Protein AF-K7WIP4-F1 (afdb_monomer_lite)

pLDDT: mean 76.49, std 15.77, range [23.7, 95.56]

Sequence (323 aa):
ISGKIETLEDFQHEVVRFNYLKSITLLQKILCDFTNDKYPNADEPLIETGLEELVENFNSKRFTGYELLFFSTLIPYIKFILAMVYQRNGHYLKSLYYYSQLIQKKPVSKPSVTGMPLMVSFDALSLYSVLNSVPILQFLIESEKDINKNLSEFDLNYDQSMKRFSNLLRIKDILKQKIETLSYIPENTDNLYVKASINTIQYFYFSNPWIASNTEPFKDSPLLLAILEMIYGYTYKTDPGLSEIDNINNKINHFTRACKYSIVTVDSDSHSNRLAMLGYWEIWNVMNKNKNLFPSEQIEKVWGKYSYFASESSPNPKRVKFN

Secondary structure (DSSP, 8-state):
------SHHHHHHHHHHHHHHHHHHHHHHHHHHHHTT-S-SSSHHHHTTTHHHHHHHHHTT-S-HHHHHHHHHHHHHHHHHHHHHHHHTT-HHHHHHHHHHHHHPPPP-----TTS---S-HHHHHHHHHHHHHHHHHHHHHHHHHHTTT--TTSTTHHHHHHHHHHHHHHHHHHHHHHHHHTT--S----HHHHHHHHHHHHHHH-PPP----SGGGTT-HHHHHHHHHHHHHHPPPPTTS-HHHHHHHHHHHHHHHHHHHHHHS-TT----HHHHHHHHHHHHHHHHTTTSS-HHHHHHHHHHHHHHHTTS-S--------

Foldseek 3Di:
DDDPPPDPVSVVVVVLVVVLVVLVVVLVVLVVCVVVVNHDLDPPVVVVSCLVVVLVCLVVVVDDPVSVLSCVQVNLSSLLSQLVSCVSNVVLVSSLVSLVVLQPDDDDDRPCPPPDDRDDDSVVSNLVSLLVNLVSLVVVLVVLCVVCVPPDPPDPCNVVSVVVNVVSVVVNVVSLVVLVVVCPDPPPDPCPVSNLSSLLSCCPRVVDDRDDDDPVVCPVPLQSLLVVLLSCLVPQDDDPPDDPVVSLVSSLVSLVSSLVSQCVVDPVPDLQRPSNLVSLVSSLVSCVVVVVSDDPVVSVVSVVSNCSSCVPVDPDPDDPDPD

Structure (mmCIF, N/CA/C/O backbone):
data_AF-K7WIP4-F1
#
_entry.id   AF-K7WIP4-F1
#
loop_
_atom_site.group_PDB
_atom_site.id
_atom_site.type_symbol
_atom_site.label_atom_id
_atom_site.label_alt_id
_atom_site.label_comp_id
_atom_site.label_asym_id
_atom_site.label_entity_id
_atom_site.label_seq_id
_atom_site.pdbx_PDB_ins_code
_atom_site.Cartn_x
_atom_site.Cartn_y
_atom_site.Cartn_z
_atom_site.occupancy
_atom_site.B_iso_or_equiv
_atom_site.auth_seq_id
_atom_site.auth_comp_id
_atom_site.auth_asym_id
_atom_site.auth_atom_id
_atom_site.pdbx_PDB_model_num
ATOM 1 N N . ILE A 1 1 ? 18.650 15.931 -33.536 1.00 47.97 1 ILE A N 1
ATOM 2 C CA . ILE A 1 1 ? 19.286 14.676 -33.997 1.00 47.97 1 ILE A CA 1
ATOM 3 C C . ILE A 1 1 ? 20.003 15.030 -35.294 1.00 47.97 1 ILE A C 1
ATOM 5 O O . ILE A 1 1 ? 19.331 15.253 -36.289 1.00 47.97 1 ILE A O 1
ATOM 9 N N . SER A 1 2 ? 21.316 15.275 -35.248 1.00 43.00 2 SER A N 1
ATOM 10 C CA . SER A 1 2 ? 22.114 15.667 -36.426 1.00 43.00 2 SER A CA 1
ATOM 11 C C . SER A 1 2 ? 23.545 15.116 -36.330 1.00 43.00 2 SER A C 1
ATOM 13 O O . SER A 1 2 ? 24.522 15.861 -36.382 1.00 43.00 2 SER A O 1
ATOM 15 N N . GLY A 1 3 ? 23.671 13.805 -36.121 1.00 52.00 3 GLY A N 1
ATOM 16 C CA . GLY A 1 3 ? 24.900 13.080 -36.446 1.00 52.00 3 GLY A CA 1
ATOM 17 C C . GLY A 1 3 ? 24.788 12.574 -37.882 1.00 52.00 3 GLY A C 1
ATOM 18 O O . GLY A 1 3 ? 23.710 12.128 -38.275 1.00 52.00 3 GLY A O 1
ATOM 19 N N . LYS A 1 4 ? 25.850 12.684 -38.685 1.00 52.47 4 LYS A N 1
ATOM 20 C CA . LYS A 1 4 ? 25.887 12.026 -39.997 1.00 52.47 4 LYS A CA 1
ATOM 21 C C . LYS A 1 4 ? 25.792 10.515 -39.769 1.00 52.47 4 LYS A C 1
ATOM 23 O O . LYS A 1 4 ? 26.604 9.963 -39.039 1.00 52.47 4 LYS A O 1
ATOM 28 N N . ILE A 1 5 ? 24.785 9.879 -40.361 1.00 60.81 5 ILE A N 1
ATOM 29 C CA . ILE A 1 5 ? 24.660 8.420 -40.401 1.00 60.81 5 ILE A CA 1
ATOM 30 C C . ILE A 1 5 ? 25.568 7.958 -41.537 1.00 60.81 5 ILE A C 1
ATOM 32 O O . ILE A 1 5 ? 25.239 8.173 -42.704 1.00 60.81 5 ILE A O 1
ATOM 36 N N . GLU A 1 6 ? 26.731 7.410 -41.201 1.00 71.56 6 GLU A N 1
ATOM 37 C CA . GLU A 1 6 ? 27.739 7.007 -42.190 1.00 71.56 6 GLU A CA 1
ATOM 38 C C . GLU A 1 6 ? 27.771 5.482 -42.377 1.00 71.56 6 GLU A C 1
ATOM 40 O O . GLU A 1 6 ? 28.172 5.001 -43.436 1.00 71.56 6 GLU A O 1
ATOM 45 N N . THR A 1 7 ? 27.262 4.717 -41.403 1.00 78.56 7 THR A N 1
ATOM 46 C CA . THR A 1 7 ? 27.216 3.248 -41.439 1.00 78.56 7 THR A CA 1
ATOM 47 C C . THR A 1 7 ? 25.838 2.670 -41.072 1.00 78.56 7 THR A C 1
ATOM 49 O O . THR A 1 7 ? 24.981 3.340 -40.491 1.00 78.56 7 THR A O 1
ATOM 52 N N . LEU A 1 8 ? 25.613 1.389 -41.401 1.00 73.44 8 LEU A N 1
ATOM 53 C CA . LEU A 1 8 ? 24.417 0.642 -40.978 1.00 73.44 8 LEU A CA 1
ATOM 54 C C . LEU A 1 8 ? 24.333 0.516 -39.446 1.00 73.44 8 LEU A C 1
ATOM 56 O O . LEU A 1 8 ? 23.235 0.530 -38.893 1.00 73.44 8 LEU A O 1
ATOM 60 N N . GLU A 1 9 ? 25.478 0.430 -38.768 1.00 73.75 9 GLU A N 1
ATOM 61 C CA . GLU A 1 9 ? 25.561 0.405 -37.304 1.00 73.75 9 GLU A CA 1
ATOM 62 C C . GLU A 1 9 ? 25.115 1.745 -36.701 1.00 73.75 9 GLU A C 1
ATOM 64 O O . GLU A 1 9 ? 24.319 1.754 -35.763 1.00 73.75 9 GLU A O 1
ATOM 69 N N . ASP A 1 10 ? 25.513 2.880 -37.291 1.00 73.31 10 ASP A N 1
ATOM 70 C CA . ASP A 1 10 ? 25.052 4.210 -36.856 1.00 73.31 10 ASP A CA 1
ATOM 71 C C . ASP A 1 10 ? 23.533 4.360 -36.996 1.00 73.31 10 ASP A C 1
ATOM 73 O O . ASP A 1 10 ? 22.866 4.910 -36.117 1.00 73.31 10 ASP A O 1
ATOM 77 N N . PHE A 1 11 ? 22.967 3.829 -38.084 1.00 77.69 11 PHE A N 1
ATOM 78 C CA . PHE A 1 11 ? 21.520 3.810 -38.284 1.00 77.69 11 PHE A CA 1
ATOM 79 C C . PHE A 1 11 ? 20.817 2.953 -37.222 1.00 77.69 11 PHE A C 1
ATOM 81 O O . PHE A 1 11 ? 19.833 3.393 -36.628 1.00 77.69 11 PHE A O 1
ATOM 88 N N . GLN A 1 12 ? 21.331 1.752 -36.939 1.00 75.56 12 GLN A N 1
ATOM 89 C CA . GLN A 1 12 ? 20.785 0.873 -35.900 1.00 75.56 12 GLN A CA 1
ATOM 90 C C . GLN A 1 12 ? 20.859 1.523 -34.511 1.00 75.56 12 GLN A C 1
ATOM 92 O O . GLN A 1 12 ? 19.880 1.482 -33.766 1.00 75.56 12 GLN A O 1
ATOM 97 N N . HIS A 1 13 ? 21.965 2.191 -34.178 1.00 79.88 13 HIS A N 1
ATOM 98 C CA . HIS A 1 13 ? 22.110 2.927 -32.922 1.00 79.88 13 HIS A CA 1
ATOM 99 C C . HIS A 1 13 ? 21.096 4.075 -32.793 1.00 79.88 13 HIS A C 1
ATOM 101 O O . HIS A 1 13 ? 20.467 4.223 -31.740 1.00 79.88 13 HIS A O 1
ATOM 107 N N . GLU A 1 14 ? 20.878 4.859 -33.852 1.00 80.56 14 GLU A N 1
ATOM 108 C CA . GLU A 1 14 ? 19.872 5.930 -33.850 1.00 80.56 14 GLU A CA 1
ATOM 109 C C . GLU A 1 14 ? 18.438 5.383 -33.745 1.00 80.56 14 GLU A C 1
ATOM 111 O O . GLU A 1 14 ? 17.622 5.949 -33.014 1.00 80.56 14 GLU A O 1
ATOM 116 N N . VAL A 1 15 ? 18.129 4.239 -34.370 1.00 81.19 15 VAL A N 1
ATOM 117 C CA . VAL A 1 15 ? 16.827 3.561 -34.214 1.00 81.19 15 VAL A CA 1
ATOM 118 C C . VAL A 1 15 ? 16.602 3.110 -32.768 1.00 81.19 15 VAL A C 1
ATOM 120 O O . VAL A 1 15 ? 15.537 3.366 -32.198 1.00 81.19 15 VAL A O 1
ATOM 123 N N . VAL A 1 16 ? 17.601 2.489 -32.133 1.00 79.56 16 VAL A N 1
ATOM 124 C CA . VAL A 1 16 ? 17.519 2.074 -30.721 1.00 79.56 16 VAL A CA 1
ATOM 125 C C . VAL A 1 16 ? 17.326 3.289 -29.814 1.00 79.56 16 VAL A C 1
ATOM 127 O O . VAL A 1 16 ? 16.470 3.277 -28.926 1.00 79.56 16 VAL A O 1
ATOM 130 N N . ARG A 1 17 ? 18.058 4.379 -30.069 1.00 78.88 17 ARG A N 1
ATOM 131 C CA . ARG A 1 17 ? 17.921 5.638 -29.328 1.00 78.88 17 ARG A CA 1
ATOM 132 C C . ARG A 1 17 ? 16.533 6.257 -29.494 1.00 78.88 17 ARG A C 1
ATOM 134 O O . ARG A 1 17 ? 15.954 6.719 -28.511 1.00 78.88 17 ARG A O 1
ATOM 141 N N . PHE A 1 18 ? 15.984 6.248 -30.706 1.00 82.69 18 PHE A N 1
ATOM 142 C CA . PHE A 1 18 ? 14.632 6.728 -30.980 1.00 82.69 18 PHE A CA 1
ATOM 143 C C . PHE A 1 18 ? 13.582 5.907 -30.220 1.00 82.69 18 PHE A C 1
ATOM 145 O O . PHE A 1 18 ? 12.728 6.479 -29.541 1.00 82.69 18 PHE A O 1
ATOM 152 N N . ASN A 1 19 ? 13.682 4.575 -30.254 1.00 80.06 19 ASN A N 1
ATOM 153 C CA . ASN A 1 19 ? 12.773 3.680 -29.530 1.00 80.06 19 ASN A CA 1
ATOM 154 C C . ASN A 1 19 ? 12.865 3.861 -28.008 1.00 80.06 19 ASN A C 1
ATOM 156 O O . ASN A 1 19 ? 11.843 3.859 -27.313 1.00 80.06 19 ASN A O 1
ATOM 160 N N . TYR A 1 20 ? 14.073 4.082 -27.489 1.00 80.19 20 TYR A N 1
ATOM 161 C CA . TYR A 1 20 ? 14.303 4.410 -26.085 1.00 80.19 20 TYR A CA 1
ATOM 162 C C . TYR A 1 20 ? 13.624 5.731 -25.691 1.00 80.19 20 TYR A C 1
ATOM 164 O O . TYR A 1 20 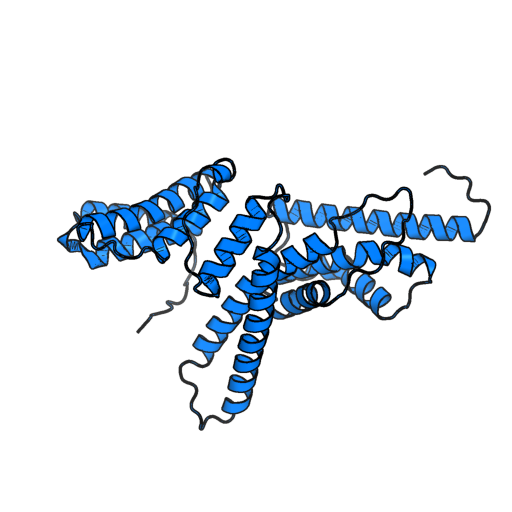? 12.867 5.770 -24.721 1.00 80.19 20 TYR A O 1
ATOM 172 N N . LEU A 1 21 ? 13.826 6.803 -26.467 1.00 81.19 21 LEU A N 1
ATOM 173 C CA . LEU A 1 21 ? 13.199 8.105 -26.208 1.00 81.19 21 LEU A CA 1
ATOM 174 C C . LEU A 1 21 ? 11.674 8.033 -26.297 1.00 81.19 21 LEU A C 1
ATOM 176 O O . LEU A 1 21 ? 10.995 8.542 -25.410 1.00 81.19 21 LEU A O 1
ATOM 180 N N . LYS A 1 22 ? 11.137 7.340 -27.308 1.00 83.38 22 LYS A N 1
ATOM 181 C CA . LYS A 1 22 ? 9.697 7.091 -27.450 1.00 83.38 22 LYS A CA 1
ATOM 182 C C . LYS A 1 22 ? 9.127 6.409 -26.205 1.00 83.38 22 LYS A C 1
ATOM 184 O O . LYS A 1 22 ? 8.092 6.829 -25.691 1.00 83.38 22 LYS A O 1
ATOM 189 N N . SER A 1 23 ? 9.828 5.396 -25.699 1.00 81.50 23 SER A N 1
ATOM 190 C CA . SER A 1 23 ? 9.435 4.670 -24.490 1.00 81.50 23 SER A CA 1
ATOM 191 C C . SER A 1 23 ? 9.472 5.569 -23.251 1.00 81.50 23 SER A C 1
ATOM 193 O O . SER A 1 23 ? 8.529 5.561 -22.466 1.00 81.50 23 SER A O 1
ATOM 195 N N . ILE A 1 24 ? 10.498 6.413 -23.095 1.00 81.69 24 ILE A N 1
ATOM 196 C CA . ILE A 1 24 ? 10.550 7.405 -22.008 1.00 81.69 24 ILE A CA 1
ATOM 197 C C . ILE A 1 24 ? 9.385 8.389 -22.094 1.00 81.69 24 ILE A C 1
ATOM 199 O O . ILE A 1 24 ? 8.728 8.630 -21.084 1.00 81.69 24 ILE A O 1
ATOM 203 N N . THR A 1 25 ? 9.115 8.957 -23.270 1.00 82.12 25 THR A N 1
ATOM 204 C CA . THR A 1 25 ? 8.013 9.909 -23.458 1.00 82.12 25 THR A CA 1
ATOM 205 C C . THR A 1 25 ? 6.676 9.280 -23.085 1.00 82.12 25 THR A C 1
ATOM 207 O O . THR A 1 25 ? 5.868 9.914 -22.409 1.00 82.12 25 THR A O 1
ATOM 210 N N . LEU A 1 26 ? 6.464 8.018 -23.464 1.00 83.06 26 LEU A N 1
ATOM 211 C CA . LEU A 1 26 ? 5.267 7.274 -23.095 1.00 83.06 26 LEU A CA 1
ATOM 212 C C . LEU A 1 26 ? 5.158 7.078 -21.578 1.00 83.06 26 LEU A C 1
ATOM 214 O O . LEU A 1 26 ? 4.109 7.353 -21.005 1.00 83.06 26 LEU A O 1
ATOM 218 N N . LEU A 1 27 ? 6.242 6.671 -20.915 1.00 82.19 27 LEU A N 1
ATOM 219 C CA . LEU A 1 27 ? 6.256 6.470 -19.462 1.00 82.19 27 LEU A CA 1
ATOM 220 C C . LEU A 1 27 ? 6.020 7.777 -18.695 1.00 82.19 27 LEU A C 1
ATOM 222 O O . LEU A 1 27 ? 5.290 7.781 -17.708 1.00 82.19 27 LEU A O 1
ATOM 226 N N . GLN A 1 28 ? 6.586 8.891 -19.168 1.00 80.69 28 GLN A N 1
ATOM 227 C CA . GLN A 1 28 ? 6.344 10.213 -18.585 1.00 80.69 28 GLN A CA 1
ATOM 228 C C . GLN A 1 28 ? 4.894 10.654 -18.771 1.00 80.69 28 GLN A C 1
ATOM 230 O O . GLN A 1 28 ? 4.284 11.136 -17.823 1.00 80.69 28 GLN A O 1
ATOM 235 N N . LYS A 1 29 ? 4.309 10.429 -19.954 1.00 81.38 29 LYS A N 1
ATOM 236 C CA . LYS A 1 29 ? 2.887 10.699 -20.191 1.00 81.38 29 LYS A CA 1
ATOM 237 C C . LYS A 1 29 ? 2.007 9.901 -19.229 1.00 81.38 29 LYS A C 1
ATOM 239 O O . LYS A 1 29 ? 1.150 10.487 -18.580 1.00 81.38 29 LYS A O 1
ATOM 244 N N . ILE A 1 30 ? 2.271 8.599 -19.090 1.00 80.12 30 ILE A N 1
ATOM 245 C CA . ILE A 1 30 ? 1.550 7.735 -18.150 1.00 80.12 30 ILE A CA 1
ATOM 246 C C . ILE A 1 30 ? 1.650 8.312 -16.736 1.00 80.12 30 ILE A C 1
ATOM 248 O O . ILE A 1 30 ? 0.627 8.502 -16.091 1.00 80.12 30 ILE A O 1
ATOM 252 N N . LEU A 1 31 ? 2.849 8.657 -16.264 1.00 77.94 31 LEU A N 1
ATOM 253 C CA . LEU A 1 31 ? 3.011 9.259 -14.941 1.00 77.94 31 LEU A CA 1
ATOM 254 C C . LEU A 1 31 ? 2.262 10.578 -14.776 1.00 77.94 31 LEU A C 1
ATOM 256 O O . LEU A 1 31 ? 1.620 10.764 -13.746 1.00 77.94 31 LEU A O 1
ATOM 260 N N . CYS A 1 32 ? 2.300 11.464 -15.772 1.00 75.75 32 CYS A N 1
ATOM 261 C CA . CYS A 1 32 ? 1.517 12.696 -15.752 1.00 75.75 32 CYS A CA 1
ATOM 262 C C . CYS A 1 32 ? 0.014 12.403 -15.638 1.00 75.75 32 CYS A C 1
ATOM 264 O O . CYS A 1 32 ? -0.687 13.055 -14.863 1.00 75.75 32 CYS A O 1
ATOM 266 N N . ASP A 1 33 ? -0.482 11.407 -16.368 1.00 74.00 33 ASP A N 1
ATOM 267 C CA . ASP A 1 33 ? -1.882 10.989 -16.313 1.00 74.00 33 ASP A CA 1
ATOM 268 C C . ASP A 1 33 ? -2.231 10.373 -14.944 1.00 74.00 33 ASP A C 1
ATOM 270 O O . ASP A 1 33 ? -3.306 10.649 -14.410 1.00 74.00 33 ASP A O 1
ATOM 274 N N . PHE A 1 34 ? -1.310 9.625 -14.319 1.00 73.00 34 PHE A N 1
ATOM 275 C CA . PHE A 1 34 ? -1.442 9.146 -12.935 1.00 73.00 34 PHE A CA 1
ATOM 276 C C . PHE A 1 34 ? -1.525 10.293 -11.931 1.00 73.00 34 PHE A C 1
ATOM 278 O O . PHE A 1 34 ? -2.407 10.289 -11.076 1.00 73.00 34 PHE A O 1
ATOM 285 N N . THR A 1 35 ? -0.619 11.270 -12.022 1.00 68.69 35 THR A N 1
ATOM 286 C CA . THR A 1 35 ? -0.571 12.399 -11.081 1.00 68.69 35 THR A CA 1
ATOM 287 C C . THR A 1 35 ? -1.782 13.315 -11.198 1.00 68.69 35 THR A C 1
ATOM 289 O O . THR A 1 35 ? -2.180 13.917 -10.209 1.00 68.69 35 THR A O 1
ATOM 292 N N . ASN A 1 36 ? -2.379 13.400 -12.388 1.00 66.94 36 ASN A N 1
ATOM 293 C CA . ASN A 1 36 ? -3.560 14.222 -12.646 1.00 66.94 36 ASN A CA 1
ATOM 294 C C . ASN A 1 36 ? -4.879 13.459 -12.465 1.00 66.94 36 ASN A C 1
ATOM 296 O O . ASN A 1 36 ? -5.929 13.993 -12.807 1.00 66.94 36 ASN A O 1
ATOM 300 N N . ASP A 1 37 ? -4.826 12.207 -12.002 1.00 66.06 37 ASP A N 1
ATOM 301 C CA . ASP A 1 37 ? -5.981 11.315 -11.873 1.00 66.06 37 ASP A CA 1
ATOM 302 C C . ASP A 1 37 ? -6.761 11.075 -13.185 1.00 66.06 37 ASP A C 1
ATOM 304 O O . ASP A 1 37 ? -7.920 10.671 -13.182 1.00 66.06 37 ASP A O 1
ATOM 308 N N . LYS A 1 38 ? -6.107 11.288 -14.334 1.00 64.88 38 LYS A N 1
ATOM 309 C CA . LYS A 1 38 ? -6.682 11.155 -15.686 1.00 64.88 38 LYS A CA 1
ATOM 310 C C . LYS A 1 38 ? -6.465 9.778 -16.305 1.00 64.88 38 LYS A C 1
ATOM 312 O O . LYS A 1 38 ? -6.940 9.528 -17.412 1.00 64.88 38 LYS A O 1
ATOM 317 N N . TYR A 1 39 ? -5.728 8.896 -15.632 1.00 63.47 39 TYR A N 1
ATOM 318 C CA . TYR A 1 39 ? -5.442 7.571 -16.168 1.00 63.47 39 TYR A CA 1
ATOM 319 C C . TYR A 1 39 ? -6.726 6.716 -16.213 1.00 63.47 39 TYR A C 1
ATOM 321 O O . TYR A 1 39 ? -7.377 6.582 -15.169 1.00 63.47 39 TYR A O 1
ATOM 329 N N . PRO A 1 40 ? -7.105 6.139 -17.375 1.00 55.69 40 PRO A N 1
ATOM 330 C CA . PRO A 1 40 ? -8.350 5.387 -17.511 1.00 55.69 40 PRO A CA 1
ATOM 331 C C . PRO A 1 40 ? -8.394 4.179 -16.568 1.00 55.69 40 PRO A C 1
ATOM 333 O O . PRO A 1 40 ? -7.406 3.463 -16.431 1.00 55.69 40 PRO A O 1
ATOM 336 N N . ASN A 1 41 ? -9.566 3.898 -15.993 1.00 53.34 41 ASN A N 1
ATOM 337 C CA . ASN A 1 41 ? -9.839 2.705 -15.172 1.00 53.34 41 ASN A CA 1
ATOM 338 C C . AS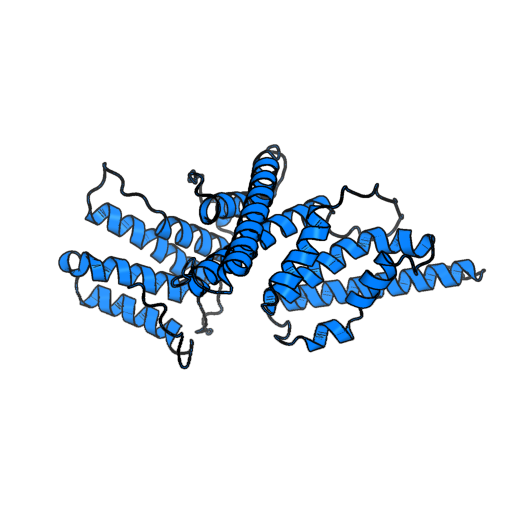N A 1 41 ? -9.966 1.400 -15.995 1.00 53.34 41 ASN A C 1
ATOM 340 O O . ASN A 1 41 ? -10.599 0.448 -15.543 1.00 53.34 41 ASN A O 1
ATOM 344 N N . ALA A 1 42 ? -9.435 1.352 -17.217 1.00 50.16 42 ALA A N 1
ATOM 345 C CA . ALA A 1 42 ? -9.585 0.215 -18.122 1.00 50.16 42 ALA A CA 1
ATOM 346 C C . ALA A 1 42 ? -8.259 -0.540 -18.283 1.00 50.16 42 ALA A C 1
ATOM 348 O O . ALA A 1 42 ? -7.186 0.051 -18.184 1.00 50.16 42 ALA A O 1
ATOM 349 N N . ASP A 1 43 ? -8.338 -1.843 -18.551 1.00 52.22 43 ASP A N 1
ATOM 350 C CA . ASP A 1 43 ? -7.190 -2.700 -18.887 1.00 52.22 43 ASP A CA 1
ATOM 351 C C . ASP A 1 43 ? -6.662 -2.458 -20.319 1.00 52.22 43 ASP A C 1
ATOM 353 O O . ASP A 1 43 ? -5.518 -2.783 -20.636 1.00 52.22 43 ASP A O 1
ATOM 357 N N . GLU A 1 44 ? -7.474 -1.832 -21.175 1.00 51.97 44 GLU A N 1
ATOM 358 C CA . GLU A 1 44 ? -7.199 -1.557 -22.595 1.00 51.97 44 GLU A CA 1
ATOM 359 C C . GLU A 1 44 ? -5.991 -0.633 -22.893 1.00 51.97 44 GLU A C 1
ATOM 361 O O . GLU A 1 44 ? -5.255 -0.935 -23.833 1.00 51.97 44 GLU A O 1
ATOM 366 N N . PRO A 1 45 ? -5.667 0.420 -22.108 1.00 55.09 45 PRO A N 1
ATOM 367 C CA . PRO A 1 45 ? -4.568 1.336 -22.430 1.00 55.09 45 PRO A CA 1
ATOM 368 C C . PRO A 1 45 ? -3.176 0.700 -22.326 1.00 55.09 45 PRO A C 1
ATOM 370 O O . PRO A 1 45 ? -2.228 1.205 -22.917 1.00 55.09 45 PRO A O 1
ATOM 373 N N . LEU A 1 46 ? -3.013 -0.382 -21.556 1.00 58.50 46 LEU A N 1
ATOM 374 C CA . LEU A 1 46 ? -1.712 -1.017 -21.317 1.00 58.50 46 LEU A CA 1
ATOM 375 C C . LEU A 1 46 ? -1.266 -1.909 -22.467 1.00 58.50 46 LEU A C 1
ATOM 377 O O . LEU A 1 46 ? -0.095 -1.880 -22.845 1.00 58.50 46 LEU A O 1
ATOM 381 N N . ILE A 1 47 ? -2.196 -2.680 -23.025 1.00 56.91 47 ILE A N 1
ATOM 382 C CA . ILE A 1 47 ? -1.922 -3.609 -24.124 1.00 56.91 47 ILE A CA 1
ATOM 383 C C . ILE A 1 47 ? -1.504 -2.814 -25.369 1.00 56.91 47 ILE A C 1
ATOM 385 O O . ILE A 1 47 ? -0.534 -3.170 -26.034 1.00 56.91 47 ILE A O 1
ATOM 389 N N . GLU A 1 48 ? -2.142 -1.667 -25.617 1.00 58.12 48 GLU A N 1
ATOM 390 C CA . GLU A 1 48 ? -1.807 -0.778 -26.737 1.00 58.12 48 GLU A CA 1
ATOM 391 C C . GLU A 1 48 ? -0.448 -0.072 -26.587 1.00 58.12 48 GLU A C 1
ATOM 393 O O . GLU A 1 48 ? 0.138 0.370 -27.576 1.00 58.12 48 GLU A O 1
ATOM 398 N N . THR A 1 49 ? 0.096 0.024 -25.367 1.00 69.75 49 THR A N 1
ATOM 399 C CA . THR A 1 49 ? 1.391 0.692 -25.139 1.00 69.75 49 THR A CA 1
ATOM 400 C C . THR A 1 49 ? 2.606 -0.148 -25.538 1.00 69.75 49 THR A C 1
ATOM 402 O O . THR A 1 49 ? 3.695 0.410 -25.683 1.00 69.75 49 THR A O 1
ATOM 405 N N . GLY A 1 50 ? 2.460 -1.473 -25.683 1.00 74.19 50 GLY A N 1
ATOM 406 C CA . GLY A 1 50 ? 3.569 -2.393 -25.982 1.00 74.19 50 GLY A CA 1
ATOM 407 C C . GLY A 1 50 ? 4.613 -2.536 -24.860 1.00 74.19 50 GLY A C 1
ATOM 408 O O . GLY A 1 50 ? 5.663 -3.145 -25.059 1.00 74.19 50 GLY A O 1
ATOM 409 N N . LEU A 1 51 ? 4.358 -1.981 -23.668 1.00 81.31 51 LEU A N 1
ATOM 410 C CA . LEU A 1 51 ? 5.311 -1.998 -22.551 1.00 81.31 51 LEU A CA 1
ATOM 411 C C . LEU A 1 51 ? 5.543 -3.405 -21.984 1.00 81.31 51 LEU A C 1
ATOM 413 O O . LEU A 1 51 ? 6.669 -3.733 -21.606 1.00 81.31 51 LEU A O 1
ATOM 417 N N . GLU A 1 52 ? 4.503 -4.241 -21.934 1.00 82.56 52 GLU A N 1
ATOM 418 C CA . GLU A 1 52 ? 4.634 -5.636 -21.493 1.00 82.56 52 GLU A CA 1
ATOM 419 C C . GLU A 1 52 ? 5.464 -6.458 -22.478 1.00 82.56 52 GLU A C 1
ATOM 421 O O . GLU A 1 52 ? 6.386 -7.158 -22.062 1.00 82.56 52 GLU A O 1
ATOM 426 N N . GLU A 1 53 ? 5.218 -6.287 -23.778 1.00 84.19 53 GLU A N 1
ATOM 427 C CA . GLU A 1 53 ? 5.989 -6.936 -24.840 1.00 84.19 53 GLU A CA 1
ATOM 428 C C . GLU A 1 53 ? 7.473 -6.541 -24.768 1.00 84.19 53 GLU A C 1
ATOM 430 O O . GLU A 1 53 ? 8.362 -7.384 -24.888 1.00 84.19 53 GLU A O 1
ATOM 435 N N . LEU A 1 54 ? 7.767 -5.268 -24.485 1.00 83.81 54 LEU A N 1
ATOM 436 C CA . LEU A 1 54 ? 9.137 -4.784 -24.298 1.00 83.81 54 LEU A CA 1
ATOM 437 C C . LEU A 1 54 ? 9.818 -5.487 -23.107 1.00 83.81 54 LEU A C 1
ATOM 439 O O . LEU A 1 54 ? 10.975 -5.909 -23.204 1.00 83.81 54 LEU A O 1
ATOM 443 N N . VAL A 1 55 ? 9.094 -5.692 -22.000 1.00 86.56 55 VAL A N 1
ATOM 444 C CA . VAL A 1 55 ? 9.588 -6.455 -20.842 1.00 86.56 55 VAL A CA 1
ATOM 445 C C . VAL A 1 55 ? 9.790 -7.936 -21.172 1.00 86.56 55 VAL A C 1
ATOM 447 O O . VAL A 1 55 ? 10.804 -8.513 -20.766 1.00 86.56 55 VAL A O 1
ATOM 450 N N . GLU A 1 56 ? 8.870 -8.562 -21.904 1.00 85.75 56 GLU A N 1
ATOM 451 C CA . GLU A 1 56 ? 8.982 -9.960 -22.331 1.00 85.75 56 GLU A CA 1
ATOM 452 C C . GLU A 1 56 ? 10.157 -10.183 -23.285 1.00 85.75 56 GLU A C 1
ATOM 454 O O . GLU A 1 56 ? 10.965 -11.092 -23.064 1.00 85.75 56 GLU A O 1
ATOM 459 N N . ASN A 1 57 ? 10.316 -9.327 -24.295 1.00 85.19 57 ASN A N 1
ATOM 460 C CA . ASN A 1 57 ? 11.427 -9.374 -25.245 1.00 85.19 57 ASN A CA 1
ATOM 461 C C . ASN A 1 57 ? 12.780 -9.184 -24.540 1.00 85.19 57 ASN A C 1
ATOM 463 O O . ASN A 1 57 ? 13.748 -9.889 -24.841 1.00 85.19 57 ASN A O 1
ATOM 467 N N . PHE A 1 58 ? 12.837 -8.314 -23.525 1.00 84.94 58 PHE A N 1
ATOM 468 C CA . PHE A 1 58 ? 14.029 -8.158 -22.692 1.00 84.94 58 PHE A CA 1
ATOM 469 C C . PHE A 1 58 ? 14.327 -9.400 -21.846 1.00 84.94 58 PHE A C 1
ATOM 471 O O . PHE A 1 58 ? 15.459 -9.885 -21.832 1.00 84.94 58 PHE A O 1
ATOM 478 N N . ASN A 1 59 ? 13.326 -9.947 -21.147 1.00 84.06 59 ASN A N 1
ATOM 479 C CA . ASN A 1 59 ? 13.515 -11.122 -20.291 1.00 84.06 59 ASN A CA 1
ATOM 480 C C . ASN A 1 59 ? 13.889 -12.376 -21.106 1.00 84.06 59 ASN A C 1
ATOM 482 O O . ASN A 1 59 ? 14.662 -13.206 -20.630 1.00 84.06 59 ASN A O 1
ATOM 486 N N . SER A 1 60 ? 13.379 -12.494 -22.335 1.00 85.19 60 SER A N 1
ATOM 487 C CA . SER A 1 60 ? 13.684 -13.584 -23.273 1.00 85.19 60 SER A CA 1
ATOM 488 C C . SER A 1 60 ? 14.981 -13.382 -24.069 1.00 85.19 60 SER A C 1
ATOM 490 O O . SER A 1 60 ? 15.317 -14.229 -24.893 1.00 85.19 60 SER A O 1
ATOM 492 N N . LYS A 1 61 ? 15.734 -12.299 -23.807 1.00 80.50 61 LYS A N 1
ATOM 493 C CA . LYS A 1 61 ? 16.994 -11.951 -24.492 1.00 80.50 61 LYS A CA 1
ATOM 494 C C . LYS A 1 61 ? 16.862 -11.901 -26.023 1.00 80.50 61 LYS A C 1
ATOM 496 O O . LYS A 1 61 ? 17.794 -12.262 -26.734 1.00 80.50 61 LYS A O 1
ATOM 501 N N . ARG A 1 62 ? 15.706 -11.455 -26.527 1.00 81.75 62 ARG A N 1
ATOM 502 C CA . ARG A 1 62 ? 15.453 -11.289 -27.971 1.00 81.75 62 ARG A CA 1
ATOM 503 C C . ARG A 1 62 ? 16.118 -10.043 -28.563 1.00 81.75 62 ARG A C 1
ATOM 505 O O . ARG A 1 62 ? 16.215 -9.929 -29.778 1.00 81.75 62 ARG A O 1
ATOM 512 N N . PHE A 1 63 ? 16.572 -9.134 -27.707 1.00 82.12 63 PHE A N 1
ATOM 513 C CA . PHE A 1 63 ? 17.319 -7.938 -28.078 1.00 82.12 63 PHE A CA 1
ATOM 514 C C . PHE A 1 63 ? 18.800 -8.232 -28.341 1.00 82.12 63 PHE A C 1
ATOM 516 O O . PHE A 1 63 ? 19.396 -9.118 -27.724 1.00 82.12 63 PHE A O 1
ATOM 523 N N . THR A 1 64 ? 19.410 -7.432 -29.213 1.00 79.94 64 THR A N 1
ATOM 524 C CA . THR A 1 64 ? 20.864 -7.412 -29.418 1.00 79.94 64 THR A CA 1
ATOM 525 C C . THR A 1 64 ? 21.602 -7.019 -28.132 1.00 79.94 64 THR A C 1
ATOM 527 O O . THR A 1 64 ? 21.034 -6.416 -27.222 1.00 79.94 64 THR A O 1
ATOM 530 N N . GLY A 1 65 ? 22.903 -7.324 -28.035 1.00 76.50 65 GLY A N 1
ATOM 531 C CA . GLY A 1 65 ? 23.707 -6.962 -26.856 1.00 76.50 65 GLY A CA 1
ATOM 532 C C . GLY A 1 65 ? 23.709 -5.455 -26.555 1.00 76.50 65 GLY A C 1
ATOM 533 O O . GLY A 1 65 ? 23.662 -5.059 -25.391 1.00 76.50 65 GLY A O 1
ATOM 534 N N . TYR A 1 66 ? 23.687 -4.625 -27.602 1.00 73.50 66 TYR A N 1
ATOM 535 C CA . TYR A 1 66 ? 23.569 -3.171 -27.494 1.00 73.50 66 TYR A CA 1
ATOM 536 C C . TYR A 1 66 ? 22.194 -2.750 -26.962 1.00 73.50 66 TYR A C 1
ATOM 538 O O . TYR A 1 66 ? 22.105 -2.013 -25.985 1.00 73.50 66 TYR A O 1
ATOM 546 N N . GLU A 1 67 ? 21.108 -3.284 -27.521 1.00 75.38 67 GLU A N 1
ATOM 547 C CA . GLU A 1 67 ? 19.749 -3.024 -27.032 1.00 75.38 67 GLU A CA 1
ATOM 548 C C . GLU A 1 67 ? 19.548 -3.489 -25.586 1.00 75.38 67 GLU A C 1
ATOM 550 O O . GLU A 1 67 ? 18.923 -2.787 -24.796 1.00 75.38 67 GLU A O 1
ATOM 555 N N . LEU A 1 68 ? 20.116 -4.634 -25.196 1.00 79.06 68 LEU A N 1
ATOM 556 C CA . LEU A 1 68 ? 20.072 -5.102 -23.811 1.00 79.06 68 LEU A CA 1
ATOM 557 C C . LEU A 1 68 ? 20.765 -4.120 -22.864 1.00 79.06 68 LEU A C 1
ATOM 559 O O . LEU A 1 68 ? 20.246 -3.860 -21.779 1.00 79.06 68 LEU A O 1
ATOM 563 N N . LEU A 1 69 ? 21.897 -3.538 -23.269 1.00 75.88 69 LEU A N 1
ATOM 564 C CA . LEU A 1 69 ? 22.569 -2.494 -22.498 1.00 75.88 69 LEU A CA 1
ATOM 565 C C . LEU A 1 69 ? 21.664 -1.262 -22.342 1.00 75.88 69 LEU A C 1
ATOM 567 O O . LEU A 1 69 ? 21.496 -0.763 -21.229 1.00 75.88 69 LEU A O 1
ATOM 571 N N . PHE A 1 70 ? 21.036 -0.819 -23.432 1.00 73.94 70 PHE A N 1
ATOM 572 C CA . PHE A 1 70 ? 20.184 0.374 -23.478 1.00 73.94 70 PHE A CA 1
ATOM 573 C C . PHE A 1 70 ? 18.890 0.204 -22.678 1.00 73.94 70 PHE A C 1
ATOM 575 O O . PHE A 1 70 ? 18.529 1.062 -21.877 1.00 73.94 70 PHE A O 1
ATOM 582 N N . PHE A 1 71 ? 18.200 -0.922 -22.841 1.00 80.44 71 PHE A N 1
ATOM 583 C CA . PHE A 1 71 ? 16.956 -1.197 -22.129 1.00 80.44 71 PHE A CA 1
ATOM 584 C C . PHE A 1 71 ? 17.183 -1.630 -20.677 1.00 80.44 71 PHE A C 1
ATOM 586 O O . PHE A 1 71 ? 16.252 -1.552 -19.878 1.00 80.44 71 PHE A O 1
ATOM 593 N N . SER A 1 72 ? 18.401 -2.022 -20.280 1.00 78.44 72 SER A N 1
ATOM 594 C CA . SER A 1 72 ? 18.686 -2.438 -18.896 1.00 78.44 72 SER A CA 1
ATOM 595 C C . SER A 1 72 ? 18.371 -1.366 -17.845 1.00 78.44 72 SER A C 1
ATOM 597 O O . SER A 1 72 ? 17.982 -1.712 -16.728 1.00 78.44 72 SER A O 1
ATOM 599 N N . THR A 1 73 ? 18.487 -0.083 -18.200 1.00 76.00 73 THR A N 1
ATOM 600 C CA . THR A 1 73 ? 18.163 1.060 -17.329 1.00 76.00 73 THR A CA 1
ATOM 601 C C . THR A 1 73 ? 16.672 1.397 -17.338 1.00 76.00 73 THR A C 1
ATOM 603 O O . THR A 1 73 ? 16.137 1.850 -16.328 1.00 76.00 73 THR A O 1
ATOM 606 N N . LEU A 1 74 ? 15.988 1.135 -18.453 1.00 81.62 74 LEU A N 1
ATOM 607 C CA . LEU A 1 74 ? 14.582 1.476 -18.664 1.00 81.62 74 LEU A CA 1
ATOM 608 C C . LEU A 1 74 ? 13.623 0.413 -18.121 1.00 81.62 74 LEU A C 1
ATOM 610 O O . LEU A 1 74 ? 12.577 0.731 -17.563 1.00 81.62 74 LEU A O 1
ATOM 614 N N . ILE A 1 75 ? 13.982 -0.862 -18.256 1.00 86.69 75 ILE A N 1
ATOM 615 C CA . ILE A 1 75 ? 13.140 -2.001 -17.876 1.00 86.69 75 ILE A CA 1
ATOM 616 C C . ILE A 1 75 ? 12.700 -1.965 -16.407 1.00 86.69 75 ILE A C 1
ATOM 618 O O . ILE A 1 75 ? 11.524 -2.229 -16.151 1.00 86.69 75 ILE A O 1
ATOM 622 N N . PRO A 1 76 ? 13.564 -1.646 -15.422 1.00 86.69 76 PRO A N 1
ATOM 623 C CA . PRO A 1 76 ? 13.120 -1.500 -14.039 1.00 86.69 76 PRO A CA 1
ATOM 624 C C . PRO A 1 76 ? 12.031 -0.434 -13.875 1.00 86.69 76 PRO A C 1
ATOM 626 O O . PRO A 1 76 ? 11.074 -0.637 -13.132 1.00 86.69 76 PRO A O 1
ATOM 629 N N . TYR A 1 77 ? 12.145 0.671 -14.609 1.00 85.12 77 TYR A N 1
ATOM 630 C CA . TYR A 1 77 ? 11.166 1.747 -14.574 1.00 85.12 77 TYR A CA 1
ATOM 631 C C . TYR A 1 77 ? 9.846 1.333 -15.227 1.00 85.12 77 TYR A C 1
ATOM 633 O O . TYR A 1 77 ? 8.790 1.520 -14.632 1.00 85.12 77 TYR A O 1
ATOM 641 N N . ILE A 1 78 ? 9.900 0.668 -16.388 1.00 87.75 78 ILE A N 1
ATOM 642 C CA . ILE A 1 78 ? 8.710 0.097 -17.035 1.00 87.75 78 ILE A CA 1
ATOM 643 C C . ILE A 1 78 ? 7.994 -0.852 -16.071 1.00 87.75 78 ILE A C 1
ATOM 645 O O . ILE A 1 78 ? 6.799 -0.702 -15.845 1.00 87.75 78 ILE A O 1
ATOM 649 N N . LYS A 1 79 ? 8.719 -1.778 -15.431 1.00 89.38 79 LYS A N 1
ATOM 650 C CA . LYS A 1 79 ? 8.143 -2.707 -14.443 1.00 89.38 79 LYS A CA 1
ATOM 651 C C . LYS A 1 79 ? 7.474 -1.981 -13.277 1.00 89.38 79 LYS A C 1
ATOM 653 O O . LYS A 1 79 ? 6.421 -2.419 -12.827 1.00 89.38 79 LYS A O 1
ATOM 658 N N . PHE A 1 80 ? 8.055 -0.879 -12.805 1.00 89.31 80 PHE A N 1
ATOM 659 C CA . PHE A 1 80 ? 7.462 -0.074 -11.739 1.00 89.31 80 PHE A CA 1
ATOM 660 C C . PHE A 1 80 ? 6.148 0.583 -12.185 1.00 89.31 80 PHE A C 1
ATOM 662 O O . PHE A 1 80 ? 5.152 0.498 -11.472 1.00 89.31 80 PHE A O 1
ATOM 669 N N . ILE A 1 81 ? 6.113 1.164 -13.389 1.00 87.31 81 ILE A N 1
ATOM 670 C CA . ILE A 1 81 ? 4.893 1.756 -13.958 1.00 87.31 81 ILE A CA 1
ATOM 671 C C . ILE A 1 81 ? 3.809 0.697 -14.175 1.00 87.31 81 ILE A C 1
ATOM 673 O O . ILE A 1 81 ? 2.673 0.904 -13.757 1.00 87.31 81 ILE A O 1
ATOM 677 N N . LEU A 1 82 ? 4.157 -0.464 -14.742 1.00 87.75 82 LEU A N 1
ATOM 678 C CA . LEU A 1 82 ? 3.232 -1.594 -14.880 1.00 87.75 82 LEU A CA 1
ATOM 679 C C . LEU A 1 82 ? 2.643 -1.985 -13.515 1.00 87.75 82 LEU A C 1
ATOM 681 O O . LEU A 1 82 ? 1.430 -2.142 -13.384 1.00 87.75 82 LEU A O 1
ATOM 685 N N . ALA A 1 83 ? 3.480 -2.081 -12.476 1.00 90.38 83 ALA A N 1
ATOM 686 C CA . ALA A 1 83 ? 3.032 -2.404 -11.125 1.00 90.38 83 ALA A CA 1
ATOM 687 C C . ALA A 1 83 ? 2.036 -1.373 -10.567 1.00 90.38 83 ALA A C 1
ATOM 689 O O . ALA A 1 83 ? 1.019 -1.769 -9.992 1.00 90.38 83 ALA A O 1
ATOM 690 N N . MET A 1 84 ? 2.300 -0.076 -10.761 1.00 87.19 84 MET A N 1
ATOM 691 C CA . MET A 1 84 ? 1.400 1.007 -10.350 1.00 87.19 84 MET A CA 1
ATOM 692 C C . MET A 1 84 ? 0.060 0.949 -11.079 1.00 87.19 84 MET A C 1
ATOM 694 O O . MET A 1 84 ? -0.986 1.143 -10.459 1.00 87.19 84 MET A O 1
ATOM 698 N N . VAL A 1 85 ? 0.071 0.651 -12.379 1.00 83.00 85 VAL A N 1
ATOM 699 C CA . VAL A 1 85 ? -1.176 0.588 -13.139 1.00 83.00 85 VAL A CA 1
ATOM 700 C C . VAL A 1 85 ? -2.016 -0.611 -12.741 1.00 83.00 85 VAL A C 1
ATOM 702 O O . VAL A 1 85 ? -3.201 -0.459 -12.445 1.00 83.00 85 VAL A O 1
ATOM 705 N N . TYR A 1 86 ? -1.395 -1.781 -12.606 1.00 86.12 86 TYR A N 1
ATOM 706 C CA . TYR A 1 86 ? -2.088 -2.950 -12.082 1.00 86.12 86 TYR A CA 1
ATOM 707 C C . TYR A 1 86 ? -2.630 -2.721 -10.668 1.00 86.12 86 TYR A C 1
ATOM 709 O O . TYR A 1 86 ? -3.727 -3.177 -10.359 1.00 86.12 86 TYR A O 1
ATOM 717 N N . GLN A 1 87 ? -1.912 -1.979 -9.819 1.00 87.94 87 GLN A N 1
ATOM 718 C CA . GLN A 1 87 ? -2.399 -1.605 -8.491 1.00 87.94 87 GLN A CA 1
ATOM 719 C C . GLN A 1 87 ? -3.653 -0.725 -8.565 1.00 87.94 87 GLN A C 1
ATOM 721 O O . GLN A 1 87 ? -4.618 -0.991 -7.850 1.00 87.94 87 GLN A O 1
ATOM 726 N N . ARG A 1 88 ? -3.650 0.303 -9.423 1.00 81.62 88 ARG A N 1
ATOM 727 C CA . ARG A 1 88 ? -4.780 1.231 -9.595 1.00 81.62 88 ARG A CA 1
ATOM 728 C C . ARG A 1 88 ? -6.031 0.529 -10.122 1.00 81.62 88 ARG A C 1
ATOM 730 O O . ARG A 1 88 ? -7.121 0.811 -9.638 1.00 81.62 88 ARG A O 1
ATOM 737 N N . ASN A 1 89 ? -5.858 -0.436 -11.021 1.00 79.19 89 ASN A N 1
ATOM 738 C CA . ASN A 1 89 ? -6.952 -1.219 -11.602 1.00 79.19 89 ASN A CA 1
ATOM 739 C C . ASN A 1 89 ? -7.387 -2.423 -10.736 1.00 79.19 89 ASN A C 1
ATOM 741 O O . ASN A 1 89 ? -8.196 -3.235 -11.170 1.00 79.19 89 ASN A O 1
ATOM 745 N N . GLY A 1 90 ? -6.859 -2.578 -9.515 1.00 82.00 90 GLY A N 1
ATOM 746 C CA . GLY A 1 90 ? -7.249 -3.662 -8.601 1.00 82.00 90 GLY A CA 1
ATOM 747 C C . GLY A 1 90 ? -6.634 -5.035 -8.913 1.00 82.00 90 GLY A C 1
ATOM 748 O O . GLY A 1 90 ? -6.922 -6.018 -8.228 1.00 82.00 90 GLY A O 1
ATOM 749 N N . HIS A 1 91 ? -5.724 -5.125 -9.886 1.00 87.50 91 HIS A N 1
ATOM 750 C CA . HIS A 1 91 ? -4.974 -6.339 -10.235 1.00 87.50 91 HIS A CA 1
ATOM 751 C C . HIS A 1 91 ? -3.793 -6.567 -9.281 1.00 87.50 91 HIS A C 1
ATOM 753 O O . HIS A 1 91 ? -2.622 -6.622 -9.672 1.00 87.50 91 HIS A O 1
ATOM 759 N N . TYR A 1 92 ? -4.099 -6.718 -7.995 1.00 90.06 92 TYR A N 1
ATOM 760 C CA . TYR A 1 92 ? -3.126 -6.732 -6.900 1.00 90.06 92 TYR A CA 1
ATOM 761 C C . TYR A 1 92 ? -2.044 -7.813 -7.015 1.00 90.06 92 TYR A C 1
ATOM 763 O O . TYR A 1 92 ? -0.878 -7.543 -6.736 1.00 90.06 92 TYR A O 1
ATOM 771 N N . LEU A 1 93 ? -2.387 -9.022 -7.472 1.00 89.00 93 LEU A N 1
ATOM 772 C CA . LEU A 1 93 ? -1.405 -10.101 -7.645 1.00 89.00 93 LEU A CA 1
ATOM 773 C C . LEU A 1 93 ? -0.409 -9.806 -8.776 1.00 89.00 93 LEU A C 1
ATOM 775 O O . LEU A 1 93 ? 0.787 -10.049 -8.613 1.00 89.00 93 LEU A O 1
ATOM 779 N N . LYS A 1 94 ? -0.877 -9.238 -9.898 1.00 89.12 94 LYS A N 1
ATOM 780 C CA . LYS A 1 94 ? -0.002 -8.803 -11.000 1.00 89.12 94 LYS A CA 1
ATOM 781 C C . LYS A 1 94 ? 0.894 -7.646 -10.562 1.00 89.12 94 LYS A C 1
ATOM 783 O O . LYS A 1 94 ? 2.087 -7.648 -10.850 1.00 89.12 94 LYS A O 1
ATOM 788 N N . SER A 1 95 ? 0.341 -6.698 -9.809 1.00 91.62 95 SER A N 1
ATOM 789 C CA . SER A 1 95 ? 1.111 -5.598 -9.228 1.00 91.62 95 SER A 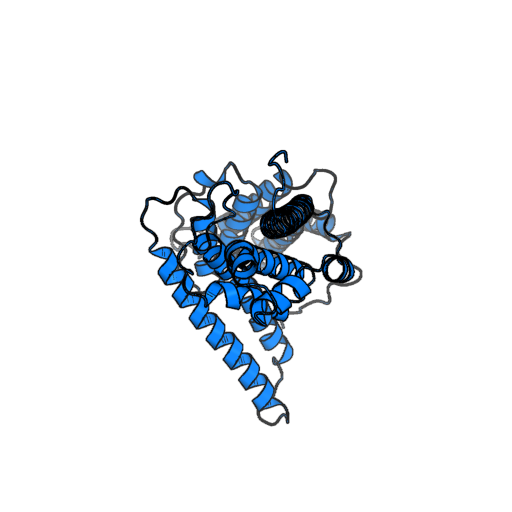CA 1
ATOM 790 C C . SER A 1 95 ? 2.234 -6.106 -8.312 1.00 91.62 95 SER A C 1
ATOM 792 O O . SER A 1 95 ? 3.402 -5.765 -8.516 1.00 91.62 95 SER A O 1
ATOM 794 N N . LEU A 1 96 ? 1.918 -7.014 -7.378 1.00 91.75 96 LEU A N 1
ATOM 795 C CA . LEU A 1 96 ? 2.910 -7.638 -6.496 1.00 91.75 96 LEU A CA 1
ATOM 796 C C . LEU A 1 96 ? 3.976 -8.418 -7.268 1.00 91.75 96 LEU A C 1
ATOM 798 O O . LEU A 1 96 ? 5.144 -8.381 -6.885 1.00 91.75 96 LEU A O 1
ATOM 802 N N . TYR A 1 97 ? 3.608 -9.095 -8.359 1.00 91.31 97 TYR A N 1
ATOM 803 C CA . TYR A 1 97 ? 4.575 -9.766 -9.224 1.00 91.31 97 TYR A CA 1
ATOM 804 C C . TYR A 1 97 ? 5.621 -8.778 -9.755 1.00 91.31 97 TYR A C 1
ATOM 806 O O . TYR A 1 97 ? 6.816 -8.993 -9.539 1.00 91.31 97 TYR A O 1
ATOM 814 N N . TYR A 1 98 ? 5.207 -7.663 -10.357 1.00 90.69 98 TYR A N 1
ATOM 815 C CA . TYR A 1 98 ? 6.148 -6.672 -10.886 1.00 90.69 98 TYR A CA 1
ATOM 816 C C . TYR A 1 98 ? 6.969 -5.979 -9.789 1.00 90.69 98 TYR A C 1
ATOM 818 O O . TYR A 1 98 ? 8.192 -5.881 -9.932 1.00 90.69 98 TYR A O 1
ATOM 826 N N . TYR A 1 99 ? 6.357 -5.588 -8.664 1.00 92.94 99 TYR A N 1
ATOM 827 C CA . TYR A 1 99 ? 7.107 -5.046 -7.526 1.00 92.94 99 TYR A CA 1
ATOM 828 C C . TYR A 1 99 ? 8.135 -6.051 -6.992 1.00 92.94 99 TYR A C 1
ATOM 830 O O . TYR A 1 99 ? 9.285 -5.686 -6.746 1.00 92.94 99 TYR A O 1
ATOM 838 N N . SER A 1 100 ? 7.787 -7.338 -6.888 1.00 89.94 100 SER A N 1
ATOM 839 C CA . SER A 1 100 ? 8.707 -8.370 -6.391 1.00 89.94 100 SER A CA 1
ATOM 840 C C . SER A 1 100 ? 9.969 -8.510 -7.251 1.00 89.94 100 SER A C 1
ATOM 842 O O . SER A 1 100 ? 11.056 -8.730 -6.715 1.00 89.94 100 SER A O 1
ATOM 844 N N . GLN A 1 101 ? 9.867 -8.297 -8.567 1.00 88.75 101 GLN A N 1
ATOM 845 C CA . GLN A 1 101 ? 11.021 -8.342 -9.468 1.00 88.75 101 GLN A CA 1
ATOM 846 C C . GLN A 1 101 ? 12.008 -7.196 -9.230 1.00 88.75 101 GLN A C 1
ATOM 848 O O . GLN A 1 101 ? 13.211 -7.371 -9.435 1.00 88.75 101 GLN A O 1
ATOM 853 N N . LEU A 1 102 ? 11.512 -6.034 -8.807 1.00 88.06 102 LEU A N 1
ATOM 854 C CA . LEU A 1 102 ? 12.335 -4.879 -8.441 1.00 88.06 102 LEU A CA 1
ATOM 855 C C . LEU A 1 102 ? 12.954 -5.062 -7.055 1.00 88.06 102 LEU A C 1
ATOM 857 O O . LEU A 1 102 ? 14.103 -4.704 -6.830 1.00 88.06 102 LEU A O 1
ATOM 861 N N . ILE A 1 103 ? 12.223 -5.715 -6.155 1.00 85.75 103 ILE A N 1
ATOM 862 C CA . ILE A 1 103 ? 12.651 -6.005 -4.787 1.00 85.75 103 ILE A CA 1
ATOM 863 C C . ILE A 1 103 ? 13.752 -7.083 -4.728 1.00 85.75 103 ILE A C 1
ATOM 865 O O . ILE A 1 103 ? 14.585 -7.057 -3.817 1.00 85.75 103 ILE A O 1
ATOM 869 N N . GLN A 1 104 ? 13.731 -8.071 -5.630 1.00 78.19 104 GLN A N 1
ATOM 870 C CA . GLN A 1 104 ? 14.637 -9.232 -5.605 1.00 78.19 104 GLN A CA 1
ATOM 871 C C . GLN A 1 104 ? 15.952 -9.025 -6.370 1.00 78.19 104 GLN A C 1
ATOM 873 O O . GLN A 1 104 ? 16.934 -9.714 -6.087 1.00 78.19 104 GLN A O 1
ATOM 878 N N . LYS A 1 105 ? 15.998 -8.119 -7.352 1.00 66.44 105 LYS A N 1
ATOM 879 C CA . LYS A 1 105 ? 17.198 -7.937 -8.177 1.00 66.44 105 LYS A CA 1
ATOM 880 C C . LYS A 1 105 ? 18.291 -7.176 -7.420 1.00 66.44 105 LYS A C 1
ATOM 882 O O . LYS A 1 105 ? 18.045 -6.113 -6.863 1.00 66.44 105 LYS A O 1
ATOM 887 N N . LYS A 1 106 ? 19.522 -7.703 -7.456 1.00 55.19 106 LYS A N 1
ATOM 888 C CA . LYS A 1 106 ? 20.732 -6.934 -7.123 1.00 55.19 106 LYS A CA 1
ATOM 889 C C . LYS A 1 106 ? 20.949 -5.859 -8.198 1.00 55.19 106 LYS A C 1
ATOM 891 O O . LYS A 1 106 ? 20.651 -6.140 -9.364 1.00 55.19 106 LYS A O 1
ATOM 896 N N . PRO A 1 107 ? 21.464 -4.668 -7.844 1.00 51.59 107 PRO A N 1
ATOM 897 C CA . PRO A 1 107 ? 21.752 -3.630 -8.823 1.00 51.59 107 PRO A CA 1
ATOM 898 C C . PRO A 1 107 ? 22.679 -4.198 -9.899 1.00 51.59 107 PRO A C 1
ATOM 900 O O . PRO A 1 107 ? 23.756 -4.716 -9.602 1.00 51.59 107 PRO A O 1
ATOM 903 N N . VAL A 1 108 ? 22.239 -4.139 -11.155 1.00 48.59 108 VAL A N 1
ATOM 904 C CA . VAL A 1 108 ? 23.129 -4.394 -12.287 1.00 48.59 108 VAL A CA 1
ATOM 905 C C . VAL A 1 108 ? 24.093 -3.212 -12.327 1.00 48.59 108 VAL A C 1
ATOM 907 O O . VAL A 1 108 ? 23.654 -2.062 -12.315 1.00 48.59 108 VAL A O 1
ATOM 910 N N . SER A 1 109 ? 25.398 -3.495 -12.301 1.00 44.28 109 SER A N 1
ATOM 911 C CA . SER A 1 109 ? 26.464 -2.501 -12.454 1.00 44.28 109 SER A CA 1
ATOM 912 C C . SER A 1 109 ? 26.098 -1.516 -13.562 1.00 44.28 109 SER A C 1
ATOM 914 O O . SER A 1 109 ? 25.861 -1.956 -14.685 1.00 44.28 109 SER A O 1
ATOM 916 N N . LYS A 1 110 ? 26.019 -0.216 -13.238 1.00 49.00 110 LYS A N 1
ATOM 917 C CA . LYS A 1 110 ? 25.626 0.845 -14.177 1.00 49.00 110 LYS A CA 1
ATOM 918 C C . LYS A 1 110 ? 26.469 0.734 -15.453 1.00 49.00 110 LYS A C 1
ATOM 920 O O . LYS A 1 110 ? 27.665 1.016 -15.376 1.00 49.00 110 LYS A O 1
ATOM 925 N N . PRO A 1 111 ? 25.902 0.398 -16.622 1.00 46.41 111 PRO A N 1
ATOM 926 C CA . PRO A 1 111 ? 26.564 0.779 -17.850 1.00 46.41 111 PRO A CA 1
ATOM 927 C C . PRO A 1 111 ? 26.439 2.300 -17.953 1.00 46.41 111 PRO A C 1
ATOM 929 O O . PRO A 1 111 ? 25.338 2.846 -18.026 1.00 46.41 111 PRO A O 1
ATOM 932 N N . SER A 1 112 ? 27.563 3.009 -17.868 1.00 43.03 112 SER A N 1
ATOM 933 C CA . SER A 1 112 ? 27.600 4.450 -18.098 1.00 43.03 112 SER A CA 1
ATOM 934 C C . SER A 1 112 ? 27.407 4.708 -19.590 1.00 43.03 112 SER A C 1
ATOM 936 O O . SER A 1 112 ? 28.376 4.848 -20.334 1.00 43.03 112 SER A O 1
ATOM 938 N N . VAL A 1 113 ? 26.158 4.736 -20.048 1.00 52.97 113 VAL A N 1
ATOM 939 C CA . VAL A 1 113 ? 25.847 5.235 -21.387 1.00 52.97 113 VAL A CA 1
ATOM 940 C C . VAL A 1 113 ? 25.796 6.760 -21.292 1.00 52.97 113 VAL A C 1
ATOM 942 O O . VAL A 1 113 ? 24.862 7.340 -20.736 1.00 52.97 113 VAL A O 1
ATOM 945 N N . THR A 1 114 ? 26.864 7.413 -21.742 1.00 45.25 114 THR A N 1
ATOM 946 C CA . THR A 1 114 ? 27.021 8.871 -21.739 1.00 45.25 114 THR A CA 1
ATOM 947 C C . THR A 1 114 ? 25.912 9.545 -22.554 1.00 45.25 114 THR A C 1
ATOM 949 O O . THR A 1 114 ? 25.601 9.131 -23.667 1.00 45.25 114 THR A O 1
ATOM 952 N N . GLY A 1 115 ? 25.320 10.614 -22.007 1.00 48.25 115 GLY A N 1
ATOM 953 C CA . GLY A 1 115 ? 24.356 11.459 -22.726 1.00 48.25 115 GLY A CA 1
ATOM 954 C C . GLY A 1 115 ? 22.881 11.054 -22.622 1.00 48.25 115 GLY A C 1
ATOM 955 O O . GLY A 1 115 ? 22.074 11.551 -23.409 1.00 48.25 115 GLY A O 1
ATOM 956 N N . MET A 1 116 ? 22.507 10.191 -21.670 1.00 55.06 116 MET A N 1
ATOM 957 C CA . MET A 1 116 ? 21.103 9.846 -21.419 1.00 55.06 116 MET A CA 1
ATOM 958 C C . MET A 1 116 ? 20.586 10.362 -20.076 1.00 55.06 116 MET A C 1
ATOM 960 O O . MET A 1 116 ? 21.325 10.339 -19.089 1.00 55.06 116 MET A O 1
ATOM 964 N N . PRO A 1 117 ? 19.307 10.779 -20.005 1.00 53.75 117 PRO A N 1
ATOM 965 C CA . PRO A 1 117 ? 18.681 11.106 -18.735 1.00 53.75 117 PRO A CA 1
ATOM 966 C C . PRO A 1 117 ? 18.624 9.845 -17.866 1.00 53.75 117 PRO A C 1
ATOM 968 O O . PRO A 1 117 ? 18.004 8.846 -18.234 1.00 53.75 117 PRO A O 1
ATOM 971 N N . LEU A 1 118 ? 19.291 9.891 -16.713 1.00 52.62 118 LEU A N 1
ATOM 972 C CA . LEU A 1 118 ? 19.138 8.879 -15.674 1.00 52.62 118 LEU A CA 1
ATOM 973 C C . LEU A 1 118 ? 17.711 8.976 -15.130 1.00 52.62 118 LEU A C 1
ATOM 975 O O . LEU A 1 118 ? 17.337 9.984 -14.532 1.00 52.62 118 LEU A O 1
ATOM 979 N N . MET A 1 119 ? 16.917 7.927 -15.344 1.00 61.28 119 MET A N 1
ATOM 980 C CA . MET A 1 119 ? 15.666 7.753 -14.607 1.00 61.28 119 MET A CA 1
ATOM 981 C C . MET A 1 119 ? 15.986 7.432 -13.138 1.00 6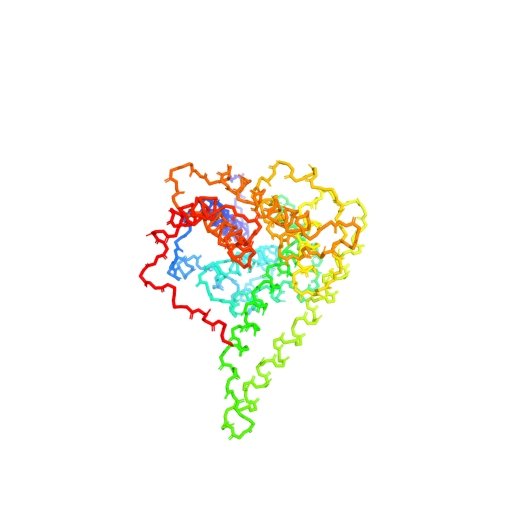1.28 119 MET A C 1
ATOM 983 O O . MET A 1 119 ? 17.127 7.101 -12.806 1.00 61.28 119 MET A O 1
ATOM 987 N N . VAL A 1 120 ? 14.989 7.583 -12.260 1.00 65.88 120 VAL A N 1
ATOM 988 C CA . VAL A 1 120 ? 15.066 7.325 -10.808 1.00 65.88 120 VAL A CA 1
ATOM 989 C C . VAL A 1 120 ? 15.966 6.121 -10.492 1.00 65.88 120 VAL A C 1
ATOM 991 O O . VAL A 1 120 ? 15.894 5.094 -11.169 1.00 65.88 120 VAL A O 1
ATOM 994 N N . SER A 1 121 ? 16.824 6.240 -9.471 1.00 73.62 121 SER A N 1
ATOM 995 C CA . SER A 1 121 ? 17.777 5.179 -9.128 1.00 73.62 121 SER A CA 1
ATOM 996 C C . SER A 1 121 ? 17.064 3.852 -8.844 1.00 73.62 121 SER A C 1
ATOM 998 O O . SER A 1 121 ? 15.963 3.820 -8.292 1.00 73.62 121 SER A O 1
ATOM 1000 N N . PHE A 1 122 ? 17.709 2.736 -9.197 1.00 74.81 122 PHE A N 1
ATOM 1001 C CA . PHE A 1 122 ? 17.158 1.404 -8.933 1.00 74.81 122 PHE A CA 1
ATOM 1002 C C . PHE A 1 122 ? 16.854 1.195 -7.441 1.00 74.81 122 PHE A C 1
ATOM 1004 O O . PHE A 1 122 ? 15.831 0.606 -7.103 1.00 74.81 122 PHE A O 1
ATOM 1011 N N . ASP A 1 123 ? 17.694 1.735 -6.556 1.00 75.38 123 ASP A N 1
ATOM 1012 C CA . ASP A 1 123 ? 17.488 1.662 -5.108 1.00 75.38 123 ASP A CA 1
ATOM 1013 C C . ASP A 1 123 ? 16.207 2.389 -4.678 1.00 75.38 123 ASP A C 1
ATOM 1015 O O . ASP A 1 123 ? 15.436 1.853 -3.882 1.00 75.38 123 ASP A O 1
ATOM 1019 N N . ALA A 1 124 ? 15.920 3.558 -5.261 1.00 76.56 124 ALA A N 1
ATOM 1020 C CA . ALA A 1 124 ? 14.670 4.272 -5.017 1.00 76.56 124 ALA A CA 1
ATOM 1021 C C . ALA A 1 124 ? 13.458 3.508 -5.577 1.00 76.56 124 ALA A C 1
ATOM 1023 O O . ALA A 1 124 ? 12.447 3.389 -4.889 1.00 76.56 124 ALA A O 1
ATOM 1024 N N . LEU A 1 125 ? 13.559 2.908 -6.770 1.00 81.75 125 LEU A N 1
ATOM 1025 C CA . LEU A 1 125 ? 12.488 2.061 -7.317 1.00 81.75 125 LEU A CA 1
ATOM 1026 C C . LEU A 1 125 ? 12.231 0.819 -6.457 1.00 81.75 125 LEU A C 1
ATOM 1028 O O . LEU A 1 125 ? 11.077 0.454 -6.234 1.00 81.75 125 LEU A O 1
ATOM 1032 N N . SER A 1 126 ? 13.286 0.174 -5.959 1.00 83.56 126 SER A N 1
ATOM 1033 C CA . SER A 1 126 ? 13.188 -0.975 -5.057 1.00 83.56 126 SER A CA 1
ATOM 1034 C C . SER A 1 126 ? 12.508 -0.579 -3.748 1.00 83.56 126 SER A C 1
ATOM 1036 O O . SER A 1 126 ? 11.543 -1.224 -3.337 1.00 83.56 126 SER A O 1
ATOM 1038 N N . LEU A 1 127 ? 12.925 0.541 -3.151 1.00 82.50 127 LEU A N 1
ATOM 1039 C CA . LEU A 1 127 ? 12.289 1.126 -1.974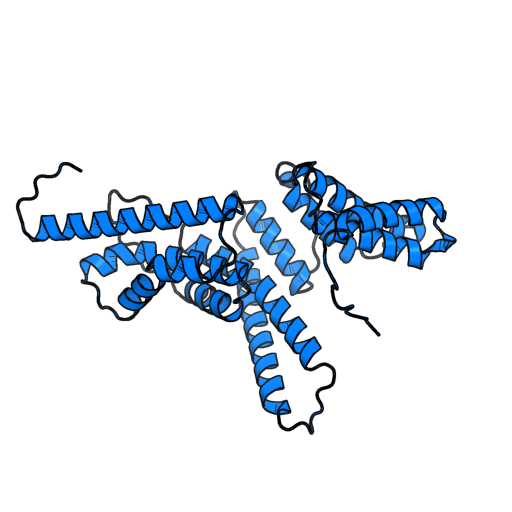 1.00 82.50 127 LEU A CA 1
ATOM 1040 C C . LEU A 1 127 ? 10.797 1.396 -2.216 1.00 82.50 127 LEU A C 1
ATOM 1042 O O . LEU A 1 127 ? 9.963 0.895 -1.467 1.00 82.50 127 LEU A O 1
ATOM 1046 N N . TYR A 1 128 ? 10.435 2.126 -3.272 1.00 85.44 128 TYR A N 1
ATOM 1047 C CA . TYR A 1 128 ? 9.031 2.418 -3.579 1.00 85.44 128 TYR A CA 1
ATOM 1048 C C . TYR A 1 128 ? 8.218 1.148 -3.839 1.00 85.44 128 TYR A C 1
ATOM 1050 O O . TYR A 1 128 ? 7.069 1.050 -3.414 1.00 85.44 128 TYR A O 1
ATOM 1058 N N . SER A 1 129 ? 8.830 0.138 -4.460 1.00 89.81 129 SER A N 1
ATOM 1059 C CA . SER A 1 129 ? 8.202 -1.169 -4.666 1.00 89.81 129 SER A CA 1
ATOM 1060 C C . SER A 1 129 ? 7.904 -1.871 -3.344 1.00 89.81 129 SER A C 1
ATOM 1062 O O . SER A 1 129 ? 6.825 -2.443 -3.190 1.00 89.81 129 SER A O 1
ATOM 1064 N N . VAL A 1 130 ? 8.820 -1.810 -2.370 1.00 87.88 130 VAL A N 1
ATOM 1065 C CA . VAL A 1 130 ? 8.579 -2.323 -1.012 1.00 87.88 130 VAL A CA 1
ATOM 1066 C C . VAL A 1 130 ? 7.423 -1.565 -0.356 1.00 87.88 130 VAL A C 1
ATOM 1068 O O . VAL A 1 130 ? 6.493 -2.203 0.139 1.00 87.88 130 VAL A O 1
ATOM 1071 N N . LEU A 1 131 ? 7.448 -0.228 -0.393 1.00 85.81 131 LEU A N 1
ATOM 1072 C CA . LEU A 1 131 ? 6.422 0.610 0.238 1.00 85.81 131 LEU A CA 1
ATOM 1073 C C . LEU A 1 131 ? 5.026 0.357 -0.352 1.00 85.81 131 LEU A C 1
ATOM 1075 O O . LEU A 1 131 ? 4.064 0.244 0.401 1.00 85.81 131 LEU A O 1
ATOM 1079 N N . ASN A 1 132 ? 4.910 0.185 -1.671 1.00 88.94 132 ASN A N 1
ATOM 1080 C CA . ASN A 1 132 ? 3.632 -0.110 -2.326 1.00 88.94 132 ASN A CA 1
ATOM 1081 C C . ASN A 1 132 ? 3.170 -1.562 -2.135 1.00 88.94 132 ASN A C 1
ATOM 1083 O O . ASN A 1 132 ? 1.969 -1.826 -2.098 1.00 88.94 132 ASN A O 1
ATOM 1087 N N . SER A 1 133 ? 4.097 -2.512 -1.978 1.00 92.38 133 SER A N 1
ATOM 1088 C CA . SER A 1 133 ? 3.744 -3.927 -1.807 1.00 92.38 133 SER A CA 1
ATOM 1089 C C . SER A 1 133 ? 3.068 -4.215 -0.467 1.00 92.38 133 SER A C 1
ATOM 1091 O O . SER A 1 133 ? 2.224 -5.107 -0.398 1.00 92.38 133 SER A O 1
ATOM 1093 N N . VAL A 1 134 ? 3.412 -3.487 0.602 1.00 89.81 134 VAL A N 1
ATOM 1094 C CA . VAL A 1 134 ? 2.876 -3.787 1.941 1.00 89.81 134 VAL A CA 1
ATOM 1095 C C . VAL A 1 134 ? 1.372 -3.524 2.066 1.00 89.81 134 VAL A C 1
ATOM 1097 O O . VAL A 1 134 ? 0.675 -4.444 2.498 1.00 89.81 134 VAL A O 1
ATOM 1100 N N . PRO A 1 135 ? 0.830 -2.356 1.665 1.00 87.06 135 PRO A N 1
ATOM 1101 C CA . PRO A 1 135 ? -0.613 -2.125 1.691 1.00 87.06 135 PRO A CA 1
ATOM 1102 C C . PRO A 1 135 ? -1.392 -3.148 0.861 1.00 87.06 135 PRO A C 1
ATOM 1104 O O . PRO A 1 135 ? -2.414 -3.657 1.316 1.00 87.06 135 PRO A O 1
ATOM 1107 N N . ILE A 1 136 ? -0.880 -3.505 -0.324 1.00 91.00 136 ILE A N 1
ATOM 1108 C CA . ILE A 1 136 ? -1.502 -4.521 -1.182 1.00 91.00 136 ILE A CA 1
ATOM 1109 C C . ILE A 1 136 ? -1.532 -5.872 -0.467 1.00 91.00 136 ILE A C 1
ATOM 1111 O O . ILE A 1 136 ? -2.562 -6.541 -0.426 1.00 91.00 136 ILE A O 1
ATOM 1115 N N . LEU A 1 137 ? -0.403 -6.283 0.110 1.00 91.50 137 LEU A N 1
ATOM 1116 C CA . LEU A 1 137 ? -0.312 -7.567 0.782 1.00 91.50 137 LEU A CA 1
ATOM 1117 C C . LEU A 1 137 ? -1.208 -7.630 2.019 1.00 91.50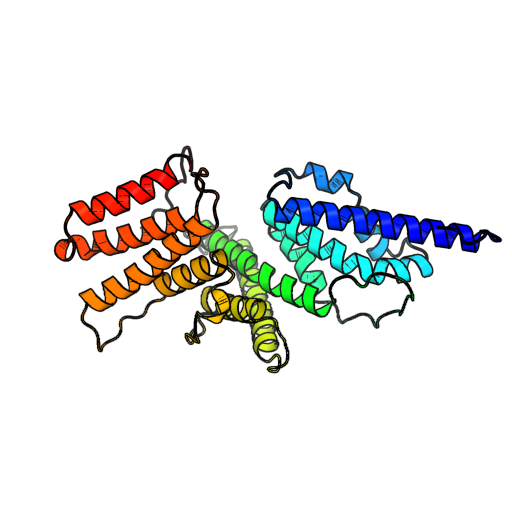 137 LEU A C 1
ATOM 1119 O O . LEU A 1 137 ? -1.855 -8.652 2.234 1.00 91.50 137 LEU A O 1
ATOM 1123 N N . GLN A 1 138 ? -1.286 -6.554 2.806 1.00 88.12 138 GLN A N 1
ATOM 1124 C CA . GLN A 1 138 ? -2.217 -6.514 3.929 1.00 88.12 138 GLN A CA 1
ATOM 1125 C C . GLN A 1 138 ? -3.664 -6.622 3.443 1.00 88.12 138 GLN A C 1
ATOM 1127 O O . GLN A 1 138 ? -4.417 -7.408 4.008 1.00 88.12 138 GLN A O 1
ATOM 1132 N N . PHE A 1 139 ? -4.045 -5.891 2.392 1.00 88.88 139 PHE A N 1
ATOM 1133 C CA . PHE A 1 139 ? -5.385 -5.997 1.813 1.00 88.88 139 PHE A CA 1
ATOM 1134 C C . PHE A 1 139 ? -5.719 -7.441 1.410 1.00 88.88 139 PHE A C 1
ATOM 1136 O O . PHE A 1 139 ? -6.801 -7.935 1.723 1.00 88.88 139 PHE A O 1
ATOM 1143 N N . LEU A 1 140 ? -4.779 -8.145 0.771 1.00 90.38 140 LEU A N 1
ATOM 1144 C CA . LEU A 1 140 ? -4.956 -9.551 0.403 1.00 90.38 140 LEU A CA 1
ATOM 1145 C C . LEU A 1 140 ? -5.067 -10.466 1.629 1.00 90.38 140 LEU A C 1
ATOM 1147 O O . LEU A 1 140 ? -5.894 -11.370 1.626 1.00 90.38 140 LEU A O 1
ATOM 1151 N N . ILE A 1 141 ? -4.272 -10.233 2.678 1.00 89.31 141 ILE A N 1
ATOM 1152 C CA . ILE A 1 141 ? -4.351 -10.992 3.936 1.00 89.31 141 ILE A CA 1
ATOM 1153 C C . ILE A 1 141 ? -5.721 -10.814 4.593 1.00 89.31 141 ILE A C 1
ATOM 1155 O O . ILE A 1 141 ? -6.323 -11.806 4.993 1.00 89.31 141 ILE A O 1
ATOM 1159 N N . GLU A 1 142 ? -6.221 -9.581 4.705 1.00 86.69 142 GLU A N 1
ATOM 1160 C CA . GLU A 1 142 ? -7.544 -9.324 5.291 1.00 86.69 142 GLU A CA 1
ATOM 1161 C C . GLU A 1 142 ? -8.665 -9.908 4.423 1.00 86.69 142 GLU A C 1
ATOM 1163 O O . GLU A 1 142 ? -9.552 -10.576 4.943 1.00 86.69 142 GLU A O 1
ATOM 1168 N N . SER A 1 143 ? -8.563 -9.783 3.096 1.00 87.69 143 SER A N 1
ATOM 1169 C CA . SER A 1 143 ? -9.518 -10.406 2.170 1.00 87.69 143 SER A CA 1
ATOM 1170 C C . SER A 1 143 ? -9.556 -11.930 2.329 1.00 87.69 143 SER A C 1
ATOM 1172 O O . SER A 1 143 ? -10.629 -12.523 2.357 1.00 87.69 143 SER A O 1
ATOM 1174 N N . GLU A 1 144 ? -8.397 -12.581 2.471 1.00 87.56 144 GLU A N 1
ATOM 1175 C CA . GLU A 1 144 ? -8.335 -14.024 2.721 1.00 87.56 144 GLU A CA 1
ATOM 1176 C C . GLU A 1 144 ? -8.890 -14.403 4.096 1.00 87.56 144 GLU A C 1
ATOM 1178 O O . GLU A 1 144 ? -9.545 -15.436 4.209 1.00 87.56 144 GLU A O 1
ATOM 1183 N N . LYS A 1 145 ? -8.675 -13.598 5.144 1.00 86.69 145 LYS A N 1
ATOM 1184 C CA . LYS A 1 145 ? -9.306 -13.850 6.452 1.00 86.69 145 LYS A CA 1
ATOM 1185 C C . LYS A 1 145 ? -10.824 -13.796 6.352 1.00 86.69 145 LYS A C 1
ATOM 1187 O O . LYS A 1 145 ? -11.490 -14.669 6.898 1.00 86.69 145 LYS A O 1
ATOM 1192 N N . ASP A 1 146 ? -11.355 -12.804 5.644 1.00 85.75 146 ASP A N 1
ATOM 1193 C CA . ASP A 1 146 ? -12.796 -12.633 5.479 1.00 85.75 146 ASP A CA 1
ATOM 1194 C C . ASP A 1 146 ? -13.412 -13.780 4.672 1.00 85.75 146 ASP A C 1
ATOM 1196 O O . ASP A 1 146 ? -14.425 -14.347 5.083 1.00 85.75 146 ASP A O 1
ATOM 1200 N N . ILE A 1 147 ? -12.773 -14.175 3.563 1.00 86.12 147 ILE A N 1
ATOM 1201 C CA . ILE A 1 147 ? -13.204 -15.318 2.741 1.00 86.12 147 ILE A CA 1
ATOM 1202 C C . ILE A 1 147 ? -13.202 -16.610 3.565 1.00 86.12 147 ILE A C 1
ATOM 1204 O O . ILE A 1 147 ? -14.134 -17.407 3.469 1.00 86.12 147 ILE A O 1
ATOM 1208 N N . ASN A 1 148 ? -12.179 -16.805 4.398 1.00 85.19 148 ASN A N 1
ATOM 1209 C CA . ASN A 1 148 ? -11.986 -18.033 5.163 1.00 85.19 148 ASN A CA 1
ATOM 1210 C C . ASN A 1 148 ? -12.563 -17.965 6.593 1.00 85.19 148 ASN A C 1
ATOM 1212 O O . ASN A 1 148 ? -12.314 -18.875 7.380 1.00 85.19 148 ASN A O 1
ATOM 1216 N N . LYS A 1 149 ? -13.353 -16.936 6.951 1.00 84.44 149 LYS A N 1
ATOM 1217 C CA . LYS A 1 149 ? -13.863 -16.723 8.326 1.00 84.44 149 LYS A CA 1
ATOM 1218 C C . LYS A 1 149 ? -14.654 -17.916 8.877 1.00 84.44 149 LYS A C 1
ATOM 1220 O O . LYS A 1 149 ? -14.630 -18.163 10.078 1.00 84.44 149 LYS A O 1
ATOM 1225 N N . ASN A 1 150 ? -15.337 -18.644 7.995 1.00 86.62 150 ASN A N 1
ATOM 1226 C CA . ASN A 1 150 ? -16.156 -19.809 8.337 1.00 86.62 150 ASN A CA 1
ATOM 1227 C C . ASN A 1 150 ? -15.575 -21.124 7.794 1.00 86.62 150 ASN A C 1
ATOM 1229 O O . ASN A 1 150 ? -16.300 -22.113 7.722 1.00 86.62 150 ASN A O 1
ATOM 1233 N N . LEU A 1 151 ? -14.311 -21.125 7.359 1.00 87.56 151 LEU A N 1
ATOM 1234 C CA . LEU A 1 151 ? -13.672 -22.312 6.805 1.00 87.56 151 LEU A CA 1
ATOM 1235 C C . LEU A 1 151 ? -13.391 -23.318 7.926 1.00 87.56 151 LEU A C 1
ATOM 1237 O O . LEU A 1 151 ? -12.718 -23.000 8.908 1.00 87.56 151 LEU A O 1
ATOM 1241 N N . SER A 1 152 ? -13.901 -24.531 7.764 1.00 88.06 152 SER A N 1
ATOM 1242 C CA . SER A 1 152 ? -13.661 -25.655 8.659 1.00 88.06 152 SER A CA 1
ATOM 1243 C C . SER A 1 152 ? -12.454 -26.470 8.199 1.00 88.06 152 SER A C 1
ATOM 1245 O O . SER A 1 152 ? -12.195 -26.593 7.005 1.00 88.06 152 SER A O 1
ATOM 1247 N N . GLU A 1 153 ? -11.750 -27.098 9.141 1.00 86.25 153 GLU A N 1
ATOM 1248 C CA . GLU A 1 153 ? -10.684 -28.073 8.852 1.00 86.25 153 GLU A CA 1
ATOM 1249 C C . GLU A 1 153 ? -11.173 -29.301 8.065 1.00 86.25 153 GLU A C 1
ATOM 1251 O O . GLU A 1 153 ? -10.380 -29.989 7.430 1.00 86.25 153 GLU A O 1
ATOM 1256 N N . PHE A 1 154 ? -12.485 -29.551 8.070 1.00 89.50 154 PHE A N 1
ATOM 1257 C CA . PHE A 1 154 ? -13.118 -30.636 7.319 1.00 89.50 154 PHE A CA 1
ATOM 1258 C C . PHE A 1 154 ? -13.536 -30.232 5.899 1.00 89.50 154 PHE A C 1
ATOM 1260 O O . PHE A 1 154 ? -14.016 -31.078 5.140 1.00 89.50 154 PHE A O 1
ATOM 1267 N N . ASP A 1 155 ? -13.377 -28.961 5.522 1.00 89.69 155 ASP A N 1
ATOM 1268 C CA . ASP A 1 155 ? -13.714 -28.504 4.179 1.00 89.69 155 ASP A CA 1
ATOM 1269 C C . ASP A 1 155 ? -12.685 -29.009 3.162 1.00 89.69 155 ASP A C 1
ATOM 1271 O O . ASP A 1 155 ? -11.475 -28.906 3.359 1.00 89.69 155 ASP A O 1
ATOM 1275 N N . LEU A 1 156 ? -13.163 -29.479 2.006 1.00 86.94 156 LEU A N 1
ATOM 1276 C CA . LEU A 1 156 ? -12.323 -30.049 0.939 1.00 86.94 156 LEU A CA 1
ATOM 1277 C C . LEU A 1 156 ? -11.207 -29.105 0.449 1.00 86.94 156 LEU A C 1
ATOM 1279 O O . LEU A 1 156 ? -10.183 -29.567 -0.045 1.00 86.94 156 LEU A O 1
ATOM 1283 N N . ASN A 1 157 ? -11.399 -27.791 0.587 1.00 89.38 157 ASN A N 1
ATOM 1284 C CA . ASN A 1 157 ? -10.443 -26.773 0.147 1.00 89.38 157 ASN A CA 1
ATOM 1285 C C . ASN A 1 157 ? -9.573 -26.215 1.288 1.00 89.38 157 ASN A C 1
ATOM 1287 O O . ASN A 1 157 ? -8.794 -25.289 1.045 1.00 89.38 157 ASN A O 1
ATOM 1291 N N . TYR A 1 158 ? -9.687 -26.753 2.509 1.00 90.00 158 TYR A N 1
ATOM 1292 C CA . TYR A 1 158 ? -9.002 -26.232 3.693 1.00 90.00 158 TYR A CA 1
ATOM 1293 C C . TYR A 1 158 ? -7.493 -26.086 3.479 1.00 90.00 158 TYR A C 1
ATOM 1295 O O . TYR A 1 158 ? -6.946 -24.989 3.617 1.00 90.00 158 TYR A O 1
ATOM 1303 N N . ASP A 1 159 ? -6.835 -27.157 3.034 1.00 90.88 159 ASP A N 1
ATOM 1304 C CA . ASP A 1 159 ? -5.386 -27.174 2.816 1.00 90.88 159 ASP A CA 1
ATOM 1305 C C . ASP A 1 159 ? -4.937 -26.141 1.777 1.00 90.88 159 ASP A C 1
ATOM 1307 O O . ASP A 1 159 ? -3.902 -25.487 1.933 1.00 90.88 159 ASP A O 1
ATOM 1311 N N . GLN A 1 160 ? -5.720 -25.956 0.710 1.00 90.94 160 GLN A N 1
ATOM 1312 C CA . GLN A 1 160 ? -5.403 -24.988 -0.336 1.00 90.94 160 GLN A CA 1
ATOM 1313 C C . GLN A 1 160 ? -5.525 -23.551 0.184 1.00 90.94 160 GLN A C 1
ATOM 1315 O O . GLN A 1 160 ? -4.616 -22.742 -0.041 1.00 90.94 160 GLN A O 1
ATOM 1320 N N . SER A 1 161 ? -6.608 -23.240 0.899 1.00 87.88 161 SER A N 1
ATOM 1321 C CA . SER A 1 161 ? -6.824 -21.929 1.516 1.00 87.88 161 SER A CA 1
ATOM 1322 C C . SER A 1 161 ? -5.757 -21.620 2.566 1.00 87.88 161 SER A C 1
ATOM 1324 O O . SER A 1 161 ? -5.140 -20.554 2.524 1.00 87.88 161 SER A O 1
ATOM 1326 N N . MET A 1 162 ? -5.448 -22.570 3.453 1.00 90.12 162 MET A N 1
ATOM 1327 C CA . MET A 1 162 ? -4.416 -22.396 4.478 1.00 90.12 162 MET A CA 1
ATOM 1328 C C . MET A 1 162 ? -3.021 -22.239 3.874 1.00 90.12 162 MET A C 1
ATOM 1330 O O . MET A 1 162 ? -2.250 -21.381 4.311 1.00 90.12 162 MET A O 1
ATOM 1334 N N . LYS A 1 163 ? -2.696 -22.979 2.807 1.00 91.56 163 LYS A N 1
ATOM 1335 C CA . LYS A 1 163 ? -1.435 -22.805 2.073 1.00 91.56 163 LYS A CA 1
ATOM 1336 C C . LYS A 1 163 ? -1.337 -21.424 1.427 1.00 91.56 163 LYS A C 1
ATOM 1338 O O . LYS A 1 163 ? -0.276 -20.799 1.473 1.00 91.56 163 LYS A O 1
ATOM 1343 N N . ARG A 1 164 ? -2.423 -20.925 0.827 1.00 88.56 164 ARG A N 1
ATOM 1344 C CA . ARG A 1 164 ? -2.469 -19.571 0.256 1.00 88.56 164 ARG A CA 1
ATOM 1345 C C . ARG A 1 164 ? -2.260 -18.515 1.339 1.00 88.56 164 ARG A C 1
ATOM 1347 O O . ARG A 1 164 ? -1.408 -17.645 1.168 1.00 88.56 164 ARG A O 1
ATOM 1354 N N . PHE A 1 165 ? -2.969 -18.632 2.456 1.00 90.00 165 PHE A N 1
ATOM 1355 C CA . PHE A 1 165 ? -2.849 -17.717 3.585 1.00 90.00 165 PHE A CA 1
ATOM 1356 C C . PHE A 1 165 ? -1.434 -17.721 4.182 1.00 90.00 165 PHE A C 1
ATOM 1358 O O . PHE A 1 165 ? -0.816 -16.666 4.329 1.00 90.00 165 PHE A O 1
ATOM 1365 N N . SER A 1 166 ? -0.863 -18.907 4.412 1.00 90.69 166 SER A N 1
ATOM 1366 C CA . SER A 1 166 ? 0.519 -19.085 4.874 1.00 90.69 166 SER A CA 1
ATOM 1367 C C . SER A 1 166 ? 1.539 -18.426 3.935 1.00 90.69 166 SER A C 1
ATOM 1369 O O . SER A 1 166 ? 2.449 -17.729 4.389 1.00 90.69 166 SER A O 1
ATOM 1371 N N . ASN A 1 167 ? 1.360 -18.558 2.615 1.00 90.69 167 ASN A N 1
ATOM 1372 C CA . ASN A 1 167 ? 2.226 -17.894 1.641 1.00 90.69 167 ASN A CA 1
ATOM 1373 C C . ASN A 1 167 ? 2.167 -16.364 1.750 1.00 90.69 167 ASN A C 1
ATOM 1375 O O . ASN A 1 167 ? 3.214 -15.722 1.669 1.00 90.69 167 ASN A O 1
ATOM 1379 N N . LEU A 1 168 ? 0.980 -15.780 1.946 1.00 90.44 168 LEU A N 1
ATOM 1380 C CA . LEU A 1 168 ? 0.836 -14.332 2.124 1.00 90.44 168 LEU A CA 1
ATOM 1381 C C . LEU A 1 168 ? 1.536 -13.850 3.401 1.00 90.44 168 LEU A C 1
ATOM 1383 O O . LEU A 1 168 ? 2.258 -12.854 3.358 1.00 90.44 168 LEU A O 1
ATOM 1387 N N . LEU A 1 169 ? 1.393 -14.585 4.508 1.00 89.50 169 LEU A N 1
ATOM 1388 C CA . LEU A 1 169 ? 2.091 -14.283 5.762 1.00 89.50 169 LEU A CA 1
ATOM 1389 C C . LEU A 1 169 ? 3.615 -14.352 5.596 1.00 89.50 169 LEU A C 1
ATOM 1391 O O . LEU A 1 169 ? 4.320 -13.431 5.995 1.00 89.50 169 LEU A O 1
ATOM 1395 N N . ARG A 1 170 ? 4.129 -15.370 4.897 1.00 90.38 170 ARG A N 1
ATOM 1396 C CA . ARG A 1 170 ? 5.567 -15.479 4.615 1.00 90.38 170 ARG A CA 1
ATOM 1397 C C . ARG A 1 170 ? 6.093 -14.294 3.801 1.00 90.38 170 ARG A C 1
ATOM 1399 O O . ARG A 1 170 ? 7.185 -13.799 4.064 1.00 90.38 170 ARG A O 1
ATOM 1406 N N . ILE A 1 171 ? 5.337 -13.827 2.804 1.00 89.00 171 ILE A N 1
ATOM 1407 C CA . ILE A 1 171 ? 5.719 -12.634 2.030 1.00 89.00 171 ILE A CA 1
ATOM 1408 C C . ILE A 1 171 ? 5.710 -11.394 2.936 1.00 89.00 171 ILE A C 1
ATOM 1410 O O . ILE A 1 171 ? 6.591 -10.543 2.809 1.00 89.00 171 ILE A O 1
ATOM 1414 N N . LYS A 1 172 ? 4.764 -11.307 3.881 1.00 87.94 172 LYS A N 1
ATOM 1415 C CA . LYS A 1 172 ? 4.663 -10.190 4.828 1.00 87.94 172 LYS A CA 1
ATOM 1416 C C . LYS A 1 172 ? 5.908 -10.108 5.700 1.00 87.94 172 LYS A C 1
ATOM 1418 O O . LYS A 1 172 ? 6.457 -9.019 5.846 1.00 87.94 172 LYS A O 1
ATOM 1423 N N . ASP A 1 173 ? 6.395 -11.243 6.189 1.00 86.06 173 ASP A N 1
ATOM 1424 C CA . ASP A 1 173 ? 7.620 -11.305 6.989 1.00 86.06 173 ASP A CA 1
ATOM 1425 C C . ASP A 1 173 ? 8.856 -10.867 6.188 1.00 86.06 173 ASP A C 1
ATOM 1427 O O . ASP A 1 173 ? 9.676 -10.092 6.683 1.00 86.06 173 ASP A O 1
ATOM 1431 N N . ILE A 1 174 ? 8.960 -11.274 4.917 1.00 87.94 174 ILE A N 1
ATOM 1432 C CA . ILE A 1 174 ? 10.048 -10.838 4.023 1.00 87.94 174 ILE A CA 1
ATOM 1433 C C . ILE A 1 174 ? 10.015 -9.317 3.812 1.00 87.94 174 ILE A C 1
ATOM 1435 O O . ILE A 1 174 ? 11.055 -8.655 3.863 1.00 87.94 174 ILE A O 1
ATOM 1439 N N . LEU A 1 175 ? 8.833 -8.743 3.559 1.00 86.75 175 LEU A N 1
ATOM 1440 C CA . LEU A 1 175 ? 8.689 -7.296 3.378 1.00 86.75 175 LEU A CA 1
ATOM 1441 C C . LEU A 1 175 ? 8.975 -6.532 4.674 1.00 86.75 175 LEU A C 1
ATOM 1443 O O . LEU A 1 175 ? 9.621 -5.486 4.621 1.00 86.75 175 LEU A O 1
ATOM 1447 N N . LYS A 1 176 ? 8.561 -7.069 5.826 1.00 84.56 176 LYS A N 1
ATOM 1448 C CA . LYS A 1 176 ? 8.868 -6.503 7.143 1.00 84.56 176 LYS A CA 1
ATOM 1449 C C . LYS A 1 176 ? 10.375 -6.382 7.359 1.00 84.56 176 LYS A C 1
ATOM 1451 O O . LYS A 1 176 ? 10.852 -5.280 7.619 1.00 84.56 176 LYS A O 1
ATOM 1456 N N . GLN A 1 177 ? 11.125 -7.464 7.145 1.00 83.69 177 GLN A N 1
ATOM 1457 C CA . GLN A 1 177 ? 12.589 -7.462 7.274 1.00 83.69 177 GLN A CA 1
ATOM 1458 C C . GLN A 1 177 ? 13.255 -6.437 6.345 1.00 83.69 177 GLN A C 1
ATOM 1460 O O . GLN A 1 177 ? 14.183 -5.729 6.741 1.00 83.69 177 GLN A O 1
ATOM 1465 N N . LYS A 1 178 ? 12.767 -6.312 5.103 1.00 82.44 178 LYS A N 1
ATOM 1466 C CA . LYS A 1 178 ? 13.275 -5.303 4.161 1.00 82.44 178 LYS A CA 1
ATOM 1467 C C . LYS A 1 178 ? 13.023 -3.885 4.656 1.00 82.44 178 LYS A C 1
ATOM 1469 O O . LYS A 1 178 ? 13.926 -3.062 4.578 1.00 82.44 178 LYS A O 1
ATOM 1474 N N . ILE A 1 179 ? 11.833 -3.600 5.174 1.00 80.19 179 ILE A N 1
ATOM 1475 C CA . ILE A 1 179 ? 11.501 -2.273 5.702 1.00 80.19 179 ILE A CA 1
ATOM 1476 C C . ILE A 1 179 ? 12.336 -1.950 6.936 1.00 80.19 179 ILE A C 1
ATOM 1478 O O . ILE A 1 179 ? 12.863 -0.850 7.020 1.00 80.19 179 ILE A O 1
ATOM 1482 N N . GLU A 1 180 ? 12.522 -2.900 7.851 1.00 76.88 180 GLU A N 1
ATOM 1483 C CA . GLU A 1 180 ? 13.397 -2.723 9.018 1.00 76.88 180 GLU A CA 1
ATOM 1484 C C . GLU A 1 180 ? 14.847 -2.428 8.608 1.00 76.88 180 GLU A C 1
ATOM 1486 O O . GLU A 1 180 ? 15.486 -1.554 9.188 1.00 76.88 180 GLU A O 1
ATOM 1491 N N . THR A 1 181 ? 15.337 -3.075 7.546 1.00 75.94 181 THR A N 1
ATOM 1492 C CA . THR A 1 181 ? 16.659 -2.777 6.968 1.00 75.94 181 THR A CA 1
ATOM 1493 C C . THR A 1 181 ? 16.716 -1.361 6.376 1.00 75.94 181 THR A C 1
ATOM 1495 O O . THR A 1 181 ? 17.725 -0.672 6.502 1.00 75.94 181 THR A O 1
ATOM 1498 N N . LEU A 1 182 ? 15.627 -0.900 5.752 1.00 68.38 182 LEU A N 1
ATOM 1499 C CA . LEU A 1 182 ? 15.505 0.447 5.180 1.00 68.38 182 LEU A CA 1
ATOM 1500 C C . LEU A 1 182 ? 15.316 1.534 6.255 1.00 68.38 182 LEU A C 1
ATOM 1502 O O . LEU A 1 182 ? 15.668 2.685 6.029 1.00 68.38 182 LEU A O 1
ATOM 1506 N N . SER A 1 183 ? 14.816 1.199 7.444 1.00 60.34 183 SER A N 1
ATOM 1507 C CA . SER A 1 183 ? 14.747 2.133 8.579 1.00 60.34 183 SER A CA 1
ATOM 1508 C C . SER A 1 183 ? 16.123 2.512 9.135 1.00 60.34 183 SER A C 1
ATOM 1510 O O . SER A 1 183 ? 16.225 3.503 9.852 1.00 60.34 183 SER A O 1
ATOM 1512 N N . TYR A 1 184 ? 17.173 1.754 8.798 1.00 54.84 184 TYR A N 1
ATOM 1513 C CA . TYR A 1 184 ? 18.564 2.026 9.178 1.00 54.84 184 TYR A CA 1
ATOM 1514 C C . TYR A 1 184 ? 19.306 2.909 8.153 1.00 54.84 184 TYR A C 1
ATOM 1516 O O . TYR A 1 184 ? 20.532 3.015 8.191 1.00 54.84 184 TYR A O 1
ATOM 1524 N N . ILE A 1 185 ? 18.598 3.541 7.205 1.00 54.09 185 ILE A N 1
ATOM 1525 C CA . ILE A 1 185 ? 19.224 4.494 6.280 1.00 54.09 185 ILE A CA 1
ATOM 1526 C C . ILE A 1 185 ? 19.793 5.671 7.105 1.00 54.09 185 ILE A C 1
ATOM 1528 O O . ILE A 1 185 ? 19.039 6.304 7.849 1.00 54.09 185 ILE A O 1
ATOM 1532 N N . PRO A 1 186 ? 21.107 5.960 7.006 1.00 43.25 186 PRO A N 1
ATOM 1533 C CA . PRO A 1 186 ? 21.757 7.016 7.776 1.00 43.25 186 PRO A CA 1
ATOM 1534 C C . PRO A 1 186 ? 21.141 8.384 7.466 1.00 43.25 186 PRO A C 1
ATOM 1536 O O . PRO A 1 186 ? 20.645 8.612 6.363 1.00 43.25 186 PRO A O 1
ATOM 1539 N N . GLU A 1 187 ? 21.219 9.295 8.440 1.00 47.88 187 GLU A N 1
ATOM 1540 C CA . GLU A 1 187 ? 20.593 10.633 8.512 1.00 47.88 187 GLU A CA 1
ATOM 1541 C C . GLU A 1 187 ? 20.818 11.569 7.301 1.00 47.88 187 GLU A C 1
ATOM 1543 O O . GLU A 1 187 ? 20.239 12.647 7.246 1.00 47.88 187 GLU A O 1
ATOM 1548 N N . ASN A 1 188 ? 21.580 11.145 6.291 1.00 42.94 188 ASN A N 1
ATOM 1549 C CA . ASN A 1 188 ? 21.914 11.886 5.075 1.00 42.94 188 ASN A CA 1
ATOM 1550 C C . ASN A 1 188 ? 20.987 11.604 3.875 1.00 42.94 188 ASN A C 1
ATOM 1552 O O . ASN A 1 188 ? 21.436 11.641 2.731 1.00 42.94 188 ASN A O 1
ATOM 1556 N N . THR A 1 189 ? 19.701 11.309 4.085 1.00 47.97 189 THR A N 1
ATOM 1557 C CA . THR A 1 189 ? 18.733 11.310 2.971 1.00 47.97 189 THR A CA 1
ATOM 1558 C C . THR A 1 189 ? 17.616 12.315 3.214 1.00 47.97 189 THR A C 1
ATOM 1560 O O . THR A 1 189 ? 16.718 12.099 4.024 1.00 47.97 189 THR A O 1
ATOM 1563 N N . ASP A 1 190 ? 17.676 13.401 2.443 1.00 52.16 190 ASP A N 1
ATOM 1564 C CA . ASP A 1 190 ? 16.775 14.560 2.359 1.00 52.16 190 ASP A CA 1
ATOM 1565 C C . ASP A 1 190 ? 15.311 14.242 1.977 1.00 52.16 190 ASP A C 1
ATOM 1567 O O . ASP A 1 190 ? 14.619 15.071 1.389 1.00 52.16 190 ASP A O 1
ATOM 1571 N N . ASN A 1 191 ? 14.786 13.046 2.265 1.00 67.06 191 ASN A N 1
ATOM 1572 C CA . ASN A 1 191 ? 13.415 12.690 1.908 1.00 67.06 191 ASN A CA 1
ATOM 1573 C C . ASN A 1 191 ? 12.584 12.289 3.127 1.00 67.06 191 ASN A C 1
ATOM 1575 O O . ASN A 1 191 ? 12.249 11.126 3.363 1.00 67.06 191 ASN A O 1
ATOM 1579 N N . LEU A 1 192 ? 12.219 13.311 3.895 1.00 67.81 192 LEU A N 1
ATOM 1580 C CA . LEU A 1 192 ? 11.297 13.238 5.022 1.00 67.81 192 LEU A CA 1
ATOM 1581 C C . LEU A 1 192 ? 10.008 12.449 4.697 1.00 67.81 192 LEU A C 1
ATOM 1583 O O . LEU A 1 192 ? 9.530 11.681 5.533 1.00 67.81 192 LEU A O 1
ATOM 1587 N N . TYR A 1 193 ? 9.476 12.572 3.477 1.00 67.69 193 TYR A N 1
ATOM 1588 C CA . TYR A 1 193 ? 8.277 11.858 3.026 1.00 67.69 193 TYR A CA 1
ATOM 1589 C C . TYR A 1 193 ? 8.475 10.340 2.954 1.00 67.69 193 TYR A C 1
ATOM 1591 O O . TYR A 1 193 ? 7.585 9.572 3.329 1.00 67.69 193 TYR A O 1
ATOM 1599 N N . VAL A 1 194 ? 9.658 9.890 2.533 1.00 72.25 194 VAL A N 1
ATOM 1600 C CA . VAL A 1 194 ? 10.028 8.467 2.543 1.00 72.25 194 VAL A CA 1
ATOM 1601 C C . VAL A 1 194 ? 10.089 7.945 3.975 1.00 72.25 194 VAL A C 1
ATOM 1603 O O . VAL A 1 194 ? 9.499 6.905 4.267 1.00 72.25 194 VAL A O 1
ATOM 1606 N N . LYS A 1 195 ? 10.738 8.682 4.885 1.00 72.69 195 LYS A N 1
ATOM 1607 C CA . LYS A 1 195 ? 10.825 8.306 6.305 1.00 72.69 195 LYS A CA 1
ATOM 1608 C C . LYS A 1 195 ? 9.437 8.219 6.945 1.00 72.69 195 LYS A C 1
ATOM 1610 O O . LYS A 1 195 ? 9.139 7.257 7.649 1.00 72.69 195 LYS A O 1
ATOM 1615 N N . ALA A 1 196 ? 8.560 9.174 6.644 1.00 70.50 196 ALA A N 1
ATOM 1616 C CA . ALA A 1 196 ? 7.169 9.165 7.091 1.00 70.50 196 ALA A CA 1
ATOM 1617 C C . ALA A 1 196 ? 6.391 7.957 6.567 1.00 70.50 196 ALA A C 1
ATOM 1619 O O . ALA A 1 196 ? 5.653 7.325 7.322 1.00 70.50 196 ALA A O 1
ATOM 1620 N N . SER A 1 197 ? 6.587 7.615 5.292 1.00 73.88 197 SER A N 1
ATOM 1621 C CA . SER A 1 197 ? 5.949 6.464 4.648 1.00 73.88 197 SER A CA 1
ATOM 1622 C C . SER A 1 197 ? 6.415 5.146 5.270 1.00 73.88 197 SER A C 1
ATOM 1624 O O . SER A 1 197 ? 5.585 4.299 5.591 1.00 73.88 197 SER A O 1
ATOM 1626 N N . ILE A 1 198 ? 7.722 4.993 5.514 1.00 75.81 198 ILE A N 1
ATOM 1627 C CA . ILE A 1 198 ? 8.296 3.833 6.215 1.00 75.81 198 ILE A CA 1
ATOM 1628 C C . ILE A 1 198 ? 7.693 3.709 7.615 1.00 75.81 198 ILE A C 1
ATOM 1630 O O . ILE A 1 198 ? 7.137 2.663 7.945 1.00 75.81 198 ILE A O 1
ATOM 1634 N N . ASN A 1 199 ? 7.741 4.783 8.408 1.00 72.62 199 ASN A N 1
ATOM 1635 C CA . ASN A 1 199 ? 7.217 4.791 9.774 1.00 72.62 199 ASN A CA 1
ATOM 1636 C C . ASN A 1 199 ? 5.720 4.460 9.807 1.00 72.62 199 ASN A C 1
ATOM 1638 O O . ASN A 1 199 ? 5.277 3.663 10.631 1.00 72.62 199 ASN A O 1
ATOM 1642 N N . THR A 1 200 ? 4.950 5.031 8.877 1.00 71.25 200 THR A N 1
ATOM 1643 C CA . THR A 1 200 ? 3.521 4.748 8.701 1.00 71.25 200 THR A CA 1
ATOM 1644 C C . THR A 1 200 ? 3.287 3.269 8.408 1.00 71.25 200 THR A C 1
ATOM 1646 O O . THR A 1 200 ? 2.468 2.628 9.061 1.00 71.25 200 THR A O 1
ATOM 1649 N N . ILE A 1 201 ? 4.027 2.689 7.464 1.00 75.94 201 ILE A N 1
ATOM 1650 C CA . ILE A 1 201 ? 3.864 1.280 7.101 1.00 75.94 201 ILE A CA 1
ATOM 1651 C C . ILE A 1 201 ? 4.256 0.356 8.258 1.00 75.94 201 ILE A C 1
ATOM 1653 O O . ILE A 1 201 ? 3.514 -0.576 8.571 1.00 75.94 201 ILE A O 1
ATOM 1657 N N . GLN A 1 202 ? 5.383 0.626 8.922 1.00 75.12 202 GLN A N 1
ATOM 1658 C CA . GLN A 1 202 ? 5.813 -0.140 10.094 1.00 75.12 202 GLN A CA 1
ATOM 1659 C C . GLN A 1 202 ? 4.775 -0.114 11.207 1.00 75.12 202 GLN A C 1
ATOM 1661 O O . GLN A 1 202 ? 4.575 -1.110 11.904 1.00 75.12 202 GLN A O 1
ATOM 1666 N N . TYR A 1 203 ? 4.090 1.014 11.338 1.00 70.25 203 TYR A N 1
ATOM 1667 C CA . TYR A 1 203 ? 3.050 1.181 12.320 1.00 70.25 203 TYR A CA 1
ATOM 1668 C C . TYR A 1 203 ? 1.787 0.383 12.002 1.00 70.25 203 TYR A C 1
ATOM 1670 O O . TYR A 1 203 ? 1.415 -0.497 12.777 1.00 70.25 203 TYR A O 1
ATOM 1678 N N . PHE A 1 204 ? 1.154 0.648 10.853 1.00 68.75 204 PHE A N 1
ATOM 1679 C CA . PHE A 1 204 ? -0.129 0.021 10.499 1.00 68.75 204 PHE A CA 1
ATOM 1680 C C . PHE A 1 204 ? -0.036 -1.478 10.367 1.00 68.75 204 PHE A C 1
ATOM 1682 O O . PHE A 1 204 ? -0.937 -2.203 10.779 1.00 68.75 204 PHE A O 1
ATOM 1689 N N . TYR A 1 205 ? 1.033 -1.935 9.729 1.00 71.94 205 TYR A N 1
ATOM 1690 C CA . TYR A 1 205 ? 1.066 -3.289 9.211 1.00 71.94 205 TYR A CA 1
ATOM 1691 C C . TYR A 1 205 ? 1.914 -4.221 10.071 1.00 71.94 205 TYR A C 1
ATOM 1693 O O . TYR A 1 205 ? 1.688 -5.437 10.039 1.00 71.94 205 TYR A O 1
ATOM 1701 N N . PHE A 1 206 ? 2.849 -3.681 10.864 1.00 71.94 206 PHE A N 1
ATOM 1702 C CA . PHE A 1 206 ? 3.750 -4.471 11.711 1.00 71.94 206 PHE A CA 1
ATOM 1703 C C . PHE A 1 206 ? 3.622 -4.187 13.210 1.00 71.94 206 PHE A C 1
ATOM 1705 O O . PHE A 1 206 ? 4.344 -4.812 13.985 1.00 71.94 206 PHE A O 1
ATOM 1712 N N . SER A 1 207 ? 2.693 -3.315 13.620 1.00 65.25 207 SER A N 1
ATOM 1713 C CA . SER A 1 207 ? 2.383 -3.017 15.026 1.00 65.25 207 SER A CA 1
ATOM 1714 C C . SER A 1 207 ? 3.578 -2.514 15.846 1.00 65.25 207 SER A C 1
ATOM 1716 O O . SER A 1 207 ? 3.588 -2.642 17.072 1.00 65.25 207 SER A O 1
ATOM 1718 N N . ASN A 1 208 ? 4.592 -1.936 15.194 1.00 60.38 208 ASN A N 1
ATOM 1719 C CA . ASN A 1 208 ? 5.707 -1.303 15.898 1.00 60.38 208 ASN A CA 1
ATOM 1720 C C . ASN A 1 208 ? 5.202 -0.043 16.611 1.00 60.38 208 ASN A C 1
ATOM 1722 O O . ASN A 1 208 ? 4.341 0.629 16.066 1.00 60.38 208 ASN A O 1
ATOM 1726 N N . PRO A 1 209 ? 5.679 0.327 17.807 1.00 54.94 209 PRO A N 1
ATOM 1727 C CA . PRO A 1 209 ? 5.255 1.570 18.442 1.00 54.94 209 PRO A CA 1
ATOM 1728 C C . PRO A 1 209 ? 5.700 2.768 17.593 1.00 54.94 209 PRO A C 1
ATOM 1730 O O . PRO A 1 209 ? 6.892 2.998 17.404 1.00 54.94 209 PRO A O 1
ATOM 1733 N N . TRP A 1 210 ? 4.742 3.535 17.070 1.00 51.53 210 TRP A N 1
ATOM 1734 C CA . TRP A 1 210 ? 5.046 4.796 16.407 1.00 51.53 210 TRP A CA 1
ATOM 1735 C C . TRP A 1 210 ? 5.408 5.838 17.465 1.00 51.53 210 TRP A C 1
ATOM 1737 O O . TRP A 1 210 ? 4.599 6.168 18.332 1.00 51.53 210 TRP A O 1
ATOM 1747 N N . ILE A 1 211 ? 6.649 6.322 17.410 1.00 53.09 211 ILE A N 1
ATOM 1748 C CA . ILE A 1 211 ? 7.103 7.442 18.231 1.00 53.09 211 ILE A CA 1
ATOM 1749 C C . ILE A 1 211 ? 6.770 8.713 17.465 1.00 53.09 211 ILE A C 1
ATOM 1751 O O . ILE A 1 211 ? 7.359 8.998 16.417 1.00 53.09 211 ILE A O 1
ATOM 1755 N N . ALA A 1 212 ? 5.818 9.465 18.010 1.00 48.59 212 ALA A N 1
ATOM 1756 C CA . ALA A 1 212 ? 5.380 10.733 17.468 1.00 48.59 212 ALA A CA 1
ATOM 1757 C C . ALA A 1 212 ? 6.507 11.760 17.479 1.00 48.59 212 ALA A C 1
ATOM 1759 O O . ALA A 1 212 ? 6.703 12.482 18.450 1.00 48.59 212 ALA A O 1
ATOM 1760 N N . SER A 1 213 ? 7.271 11.823 16.395 1.00 50.19 213 SER A N 1
ATOM 1761 C CA . SER A 1 213 ? 8.305 12.834 16.213 1.00 50.19 213 SER A CA 1
ATOM 1762 C C . SER A 1 213 ? 7.828 13.824 15.160 1.00 50.19 213 SER A C 1
ATOM 1764 O O . SER A 1 213 ? 7.990 13.611 13.967 1.00 50.19 213 SER A O 1
ATOM 1766 N N . ASN A 1 214 ? 7.190 14.875 15.680 1.00 56.12 214 ASN A N 1
ATOM 1767 C CA . ASN A 1 214 ? 6.860 16.164 15.073 1.00 56.12 214 ASN A CA 1
ATOM 1768 C C . ASN A 1 214 ? 6.139 16.129 13.702 1.00 56.12 214 ASN A C 1
ATOM 1770 O O . ASN A 1 214 ? 6.711 15.743 12.690 1.00 56.12 214 ASN A O 1
ATOM 1774 N N . THR A 1 215 ? 4.885 16.598 13.638 1.00 59.91 215 THR A N 1
ATOM 1775 C CA . THR A 1 215 ? 4.135 16.747 12.369 1.00 59.91 215 THR A CA 1
ATOM 1776 C C . THR A 1 215 ? 4.542 17.979 11.562 1.00 59.91 215 THR A C 1
ATOM 1778 O O . THR A 1 215 ? 4.165 18.107 10.397 1.00 59.91 215 THR A O 1
ATOM 1781 N N . GLU A 1 216 ? 5.332 18.879 12.152 1.00 62.69 216 GLU A N 1
ATOM 1782 C CA . GLU A 1 216 ? 5.776 20.121 11.519 1.00 62.69 216 GLU A CA 1
ATOM 1783 C C . GLU A 1 216 ? 6.416 20.006 10.134 1.00 62.69 216 GLU A C 1
ATOM 1785 O O . GLU A 1 216 ? 6.100 20.851 9.296 1.00 62.69 216 GLU A O 1
ATOM 1790 N N . PRO A 1 217 ? 7.255 19.004 9.834 1.00 59.50 217 PRO A N 1
ATOM 1791 C CA . PRO A 1 217 ? 7.918 18.945 8.545 1.00 59.50 217 PRO A CA 1
ATOM 1792 C C . PRO A 1 217 ? 6.979 18.431 7.427 1.00 59.50 217 PRO A C 1
ATOM 1794 O O . PRO A 1 217 ? 7.370 18.410 6.267 1.00 59.50 217 PRO A O 1
ATOM 1797 N N . PHE A 1 218 ? 5.719 18.085 7.740 1.00 65.69 218 PHE A N 1
ATOM 1798 C CA . PHE A 1 218 ? 4.683 17.697 6.766 1.00 65.69 218 PHE A CA 1
ATOM 1799 C C . PHE A 1 218 ? 3.658 18.800 6.471 1.00 65.69 218 PHE A C 1
ATOM 1801 O O . PHE A 1 218 ? 2.680 18.541 5.768 1.00 65.69 218 PHE A O 1
ATOM 1808 N N . LYS A 1 219 ? 3.850 20.023 6.992 1.00 67.19 219 LYS A N 1
ATOM 1809 C CA . LYS A 1 219 ? 2.924 21.152 6.770 1.00 67.19 219 LYS A CA 1
ATOM 1810 C C . LYS A 1 219 ? 2.715 21.466 5.281 1.00 67.19 219 LYS A C 1
ATOM 1812 O O . LYS A 1 219 ? 1.611 21.849 4.906 1.00 67.19 219 LYS A O 1
ATOM 1817 N N . ASP A 1 220 ? 3.723 21.217 4.445 1.00 68.69 220 ASP A N 1
ATOM 1818 C CA . ASP A 1 220 ? 3.675 21.460 2.996 1.00 68.69 220 ASP A CA 1
ATOM 1819 C C . ASP A 1 220 ? 2.905 20.378 2.211 1.00 68.69 220 ASP A C 1
ATOM 1821 O O . ASP A 1 220 ? 2.678 20.521 1.011 1.00 68.69 220 ASP A O 1
ATOM 1825 N N . SER A 1 221 ? 2.468 19.297 2.870 1.00 72.25 221 SER A N 1
ATOM 1826 C CA . SER A 1 221 ? 1.665 18.232 2.259 1.00 72.25 221 SER A CA 1
ATOM 1827 C C . SER A 1 221 ? 0.414 17.943 3.096 1.00 72.25 221 SER A C 1
ATOM 1829 O O . SER A 1 221 ? 0.405 17.020 3.921 1.00 72.25 221 SER A O 1
ATOM 1831 N N . PRO A 1 222 ? -0.686 18.695 2.887 1.00 77.38 222 PRO A N 1
ATOM 1832 C CA . PRO A 1 222 ? -1.881 18.540 3.710 1.00 77.38 222 PRO A CA 1
ATOM 1833 C C . PRO A 1 222 ? -2.519 17.147 3.568 1.00 77.38 222 PRO A C 1
ATOM 1835 O O . PRO A 1 222 ? -3.052 16.626 4.540 1.00 77.38 222 PRO A O 1
ATOM 1838 N N . LEU A 1 223 ? -2.388 16.469 2.420 1.00 80.00 223 LEU A N 1
ATOM 1839 C CA . LEU A 1 223 ? -2.913 15.108 2.248 1.00 80.00 223 LEU A CA 1
ATOM 1840 C C . LEU A 1 223 ? -2.157 14.110 3.128 1.00 80.00 223 LEU A C 1
ATOM 1842 O O . LEU A 1 223 ? -2.768 13.273 3.789 1.00 80.00 223 LEU A O 1
ATOM 1846 N N . LEU A 1 224 ? -0.827 14.204 3.163 1.00 73.81 224 LEU A N 1
ATOM 1847 C CA . LEU A 1 224 ? -0.030 13.326 4.009 1.00 73.81 224 LEU A CA 1
ATOM 1848 C C . LEU A 1 224 ? -0.303 13.600 5.486 1.00 73.81 224 LEU A C 1
ATOM 1850 O O . LEU A 1 224 ? -0.446 12.661 6.264 1.00 73.81 224 LEU A O 1
ATOM 1854 N N . LEU A 1 225 ? -0.429 14.872 5.866 1.00 78.88 225 LEU A N 1
ATOM 1855 C CA . LEU A 1 225 ? -0.783 15.249 7.228 1.00 78.88 225 LEU A CA 1
ATOM 1856 C C . LEU A 1 225 ? -2.182 14.745 7.609 1.00 78.88 225 LEU A C 1
ATOM 1858 O O . LEU A 1 225 ? -2.385 14.280 8.728 1.00 78.88 225 LEU A O 1
ATOM 1862 N N . ALA A 1 226 ? -3.126 14.759 6.665 1.00 84.31 226 ALA A N 1
ATOM 1863 C CA . ALA A 1 226 ? -4.451 14.186 6.851 1.00 84.31 226 ALA A CA 1
ATOM 1864 C C . ALA A 1 226 ? -4.392 12.676 7.116 1.00 84.31 226 ALA A C 1
ATOM 1866 O O . ALA A 1 226 ? -5.045 12.183 8.035 1.00 84.31 226 ALA A O 1
ATOM 1867 N N . ILE A 1 227 ? -3.582 11.951 6.339 1.00 81.38 227 ILE A N 1
ATOM 1868 C CA . ILE A 1 227 ? -3.346 10.519 6.537 1.00 81.38 227 ILE A CA 1
ATOM 1869 C C . ILE A 1 227 ? -2.699 10.291 7.908 1.00 81.38 227 ILE A C 1
ATOM 1871 O O . ILE A 1 227 ? -3.236 9.527 8.695 1.00 81.38 227 ILE A O 1
ATOM 1875 N N . LEU A 1 228 ? -1.620 10.995 8.253 1.00 78.12 228 LEU A N 1
ATOM 1876 C CA . LEU A 1 228 ? -0.939 10.858 9.549 1.00 78.12 228 LEU A CA 1
ATOM 1877 C C . LEU A 1 228 ? -1.858 11.130 10.752 1.00 78.12 228 LEU A C 1
ATOM 1879 O O . LEU A 1 228 ? -1.823 10.405 11.740 1.00 78.12 228 LEU A O 1
ATOM 1883 N N . GLU A 1 229 ? -2.724 12.135 10.678 1.00 84.69 229 GLU A N 1
ATOM 1884 C CA . GLU A 1 229 ? -3.676 12.420 11.758 1.00 84.69 229 GLU A CA 1
ATOM 1885 C C . GLU A 1 229 ? -4.790 11.362 11.836 1.00 84.69 229 GLU A C 1
ATOM 1887 O O . GLU A 1 229 ? -5.197 10.972 12.930 1.00 84.69 229 GLU A O 1
ATOM 1892 N N . MET A 1 230 ? -5.243 10.820 10.697 1.00 87.56 230 MET A N 1
ATOM 1893 C CA . MET A 1 230 ? -6.181 9.687 10.683 1.00 87.56 230 MET A CA 1
ATOM 1894 C C . MET A 1 230 ? -5.571 8.490 11.412 1.00 87.56 230 MET A C 1
ATOM 1896 O O . MET A 1 230 ? -6.212 7.818 12.221 1.00 87.56 230 MET A O 1
ATOM 1900 N N . ILE A 1 231 ? -4.294 8.263 11.133 1.00 79.06 231 ILE A N 1
ATOM 1901 C CA . ILE A 1 231 ? -3.499 7.214 11.732 1.00 79.06 231 ILE A CA 1
ATOM 1902 C C . ILE A 1 231 ? -3.443 7.372 13.253 1.00 79.06 231 ILE A C 1
ATOM 1904 O O . ILE A 1 231 ? -3.751 6.414 13.959 1.00 79.06 231 ILE A O 1
ATOM 1908 N N . TYR A 1 232 ? -3.120 8.570 13.755 1.00 79.31 232 TYR A N 1
ATOM 1909 C CA . TYR A 1 232 ? -3.064 8.835 15.198 1.00 79.31 232 TYR A CA 1
ATOM 1910 C C . TYR A 1 232 ? -4.412 8.618 15.870 1.00 79.31 232 TYR A C 1
ATOM 1912 O O . TYR A 1 232 ? -4.465 8.108 16.985 1.00 79.31 232 TYR A O 1
ATOM 1920 N N . GLY A 1 233 ? -5.506 8.958 15.188 1.00 85.00 233 GLY A N 1
ATOM 1921 C CA . GLY A 1 233 ? -6.850 8.703 15.690 1.00 85.00 233 GLY A CA 1
ATOM 1922 C C . GLY A 1 233 ? -7.114 7.210 15.888 1.00 85.00 233 GLY A C 1
ATOM 1923 O O . GLY A 1 233 ? -7.605 6.810 16.944 1.00 85.00 233 GLY A O 1
ATOM 1924 N N . TYR A 1 234 ? -6.752 6.361 14.922 1.00 81.62 234 TYR A N 1
ATOM 1925 C CA . TYR A 1 234 ? -6.984 4.914 15.020 1.00 81.62 234 TYR A CA 1
ATOM 1926 C C . TYR A 1 234 ? -6.208 4.243 16.146 1.00 81.62 234 TYR A C 1
ATOM 1928 O O . TYR A 1 234 ? -6.661 3.243 16.706 1.00 81.62 234 TYR A O 1
ATOM 1936 N N . THR A 1 235 ? -5.055 4.790 16.487 1.00 72.75 235 THR A N 1
ATOM 1937 C CA . THR A 1 235 ? -4.084 4.114 17.338 1.00 72.75 235 THR A CA 1
ATOM 1938 C C . THR A 1 235 ? -3.793 4.833 18.645 1.00 72.75 235 THR A C 1
ATOM 1940 O O . THR A 1 235 ? -2.936 4.398 19.421 1.00 72.75 235 THR A O 1
ATOM 1943 N N . TYR A 1 236 ? -4.531 5.911 18.898 1.00 82.06 236 TYR A N 1
ATOM 1944 C CA . TYR A 1 236 ? -4.539 6.623 20.158 1.00 82.06 236 TYR A CA 1
ATOM 1945 C C . TYR A 1 236 ? -4.720 5.641 21.321 1.00 82.06 236 TYR A C 1
ATOM 1947 O O . TYR A 1 236 ? -5.741 4.950 21.423 1.00 82.06 236 TYR A O 1
ATOM 1955 N N . LYS A 1 237 ? -3.712 5.576 22.194 1.00 81.75 237 LYS A N 1
ATOM 1956 C CA . LYS A 1 237 ? -3.771 4.842 23.459 1.00 81.75 237 LYS A CA 1
ATOM 1957 C C . LYS A 1 237 ? -4.208 5.806 24.547 1.00 81.75 237 LYS A C 1
ATOM 1959 O O . LYS A 1 237 ? -3.712 6.926 24.599 1.00 81.75 237 LYS A O 1
ATOM 1964 N N . THR A 1 238 ? -5.112 5.351 25.407 1.00 83.19 238 THR A N 1
ATOM 1965 C CA . THR A 1 238 ? -5.559 6.133 26.558 1.00 83.19 238 THR A CA 1
ATOM 1966 C C . THR A 1 238 ? -4.370 6.457 27.452 1.00 83.19 238 THR A C 1
ATOM 1968 O O . THR A 1 238 ? -3.681 5.545 27.914 1.00 83.19 238 THR A O 1
ATOM 1971 N N . ASP A 1 239 ? -4.145 7.742 27.682 1.00 80.25 239 ASP A N 1
ATOM 1972 C CA . ASP A 1 239 ? -3.183 8.245 28.645 1.00 80.25 239 ASP A CA 1
ATOM 1973 C C . ASP A 1 239 ? -3.783 8.110 30.055 1.00 80.25 239 ASP A C 1
ATOM 1975 O O . ASP A 1 239 ? -4.825 8.720 30.327 1.00 80.25 239 ASP A O 1
ATOM 1979 N N . PRO A 1 240 ? -3.158 7.326 30.957 1.00 80.38 240 PRO A N 1
ATOM 1980 C CA . PRO A 1 240 ? -3.611 7.193 32.339 1.00 80.38 240 PRO A CA 1
ATOM 1981 C C . PRO A 1 240 ? -3.605 8.518 33.116 1.00 80.38 240 PRO A C 1
ATOM 1983 O O . PRO A 1 240 ? -4.284 8.623 34.133 1.00 80.38 240 PRO A O 1
ATOM 1986 N N . GLY A 1 241 ? -2.827 9.510 32.668 1.00 86.88 241 GLY A N 1
ATOM 1987 C CA . GLY A 1 241 ? -2.751 10.842 33.266 1.00 86.88 241 GLY A CA 1
ATOM 1988 C C . GLY A 1 241 ? -3.865 11.798 32.832 1.00 86.88 241 GLY A C 1
ATOM 1989 O O . GLY A 1 241 ? -3.946 12.903 33.366 1.00 86.88 241 GLY A O 1
ATOM 1990 N N . LEU A 1 242 ? -4.719 11.401 31.883 1.00 88.06 242 LEU A N 1
ATOM 1991 C CA . LEU A 1 242 ? -5.826 12.213 31.377 1.00 88.06 242 LEU A CA 1
ATOM 1992 C C . LEU A 1 242 ? -7.181 11.636 31.788 1.00 88.06 242 LEU A C 1
ATOM 1994 O O . LEU A 1 242 ? -7.344 10.426 31.954 1.00 88.06 242 LEU A O 1
ATOM 1998 N N . SER A 1 243 ? -8.185 12.508 31.902 1.00 90.81 243 SER A N 1
ATOM 1999 C CA . SER A 1 243 ? -9.561 12.065 32.122 1.00 90.81 243 SER A CA 1
ATOM 2000 C C . SER A 1 243 ? -10.082 11.257 30.923 1.00 90.81 243 SER A C 1
ATOM 2002 O O . SER A 1 243 ? -9.551 11.333 29.811 1.00 90.81 243 SER A O 1
ATOM 2004 N N . GLU A 1 244 ? -11.143 10.475 31.125 1.00 87.50 244 GLU A N 1
ATOM 2005 C CA . GLU A 1 244 ? -11.775 9.713 30.040 1.00 87.50 244 GLU A CA 1
ATOM 2006 C C . GLU A 1 244 ? -12.258 10.637 28.910 1.00 87.50 244 GLU A C 1
ATOM 2008 O O . GLU A 1 244 ? -12.016 10.361 27.734 1.00 87.50 244 GLU A O 1
ATOM 2013 N N . ILE A 1 245 ? -12.863 11.778 29.256 1.00 90.44 245 ILE A N 1
ATOM 2014 C CA . ILE A 1 245 ? -13.346 12.747 28.268 1.00 90.44 245 ILE A CA 1
ATOM 2015 C C . ILE A 1 245 ? -12.193 13.415 27.508 1.00 90.44 245 ILE A C 1
ATOM 2017 O O . ILE A 1 245 ? -12.302 13.603 26.298 1.00 90.44 245 ILE A O 1
ATOM 2021 N N . ASP A 1 246 ? -11.063 13.696 28.161 1.00 90.94 246 ASP A N 1
ATOM 2022 C CA . ASP A 1 246 ? -9.882 14.264 27.497 1.00 90.94 246 ASP A CA 1
ATOM 2023 C C . ASP A 1 246 ? -9.226 13.255 26.553 1.00 90.94 246 ASP A C 1
ATOM 2025 O O . ASP A 1 246 ? -8.848 13.603 25.433 1.00 90.94 246 ASP A O 1
ATOM 2029 N N . ASN A 1 247 ? -9.159 11.985 26.957 1.00 89.44 247 ASN A N 1
ATOM 2030 C CA . ASN A 1 247 ? -8.707 10.892 26.100 1.00 89.44 247 ASN A CA 1
ATOM 2031 C C . ASN A 1 247 ? -9.588 10.753 24.848 1.00 89.44 247 ASN A C 1
ATOM 2033 O O . ASN A 1 247 ? -9.088 10.659 23.723 1.00 89.44 247 ASN A O 1
ATOM 2037 N N . ILE A 1 248 ? -10.909 10.785 25.027 1.00 91.56 248 ILE A N 1
ATOM 2038 C CA . ILE A 1 248 ? -11.865 10.740 23.917 1.00 91.56 248 ILE A CA 1
ATOM 2039 C C . ILE A 1 248 ? -11.700 11.970 23.013 1.00 91.56 248 ILE A C 1
ATOM 2041 O O . ILE A 1 248 ? -11.625 11.825 21.791 1.00 91.56 248 ILE A O 1
ATOM 2045 N N . ASN A 1 249 ? -11.593 13.169 23.588 1.00 91.81 249 ASN A N 1
ATOM 2046 C CA . ASN A 1 249 ? -11.426 14.413 22.839 1.00 91.81 249 ASN A CA 1
ATOM 2047 C C . ASN A 1 249 ? -10.113 14.442 22.052 1.00 91.81 249 ASN A C 1
ATOM 2049 O O . ASN A 1 249 ? -10.105 14.881 20.905 1.00 91.81 249 ASN A O 1
ATOM 2053 N N . ASN A 1 250 ? -9.015 13.934 22.610 1.00 89.94 250 ASN A N 1
ATOM 2054 C CA . ASN A 1 250 ? -7.743 13.817 21.898 1.00 89.94 250 ASN A CA 1
ATOM 2055 C C . ASN A 1 250 ? -7.850 12.877 20.696 1.00 89.94 250 ASN A C 1
ATOM 2057 O O . ASN A 1 250 ? -7.430 13.235 19.593 1.00 89.94 250 ASN A O 1
ATOM 2061 N N . LYS A 1 251 ? -8.503 11.724 20.869 1.00 91.50 251 LYS A N 1
ATOM 2062 C CA . LYS A 1 251 ? -8.788 10.805 19.763 1.00 91.50 251 LYS A CA 1
ATOM 2063 C C . LYS A 1 251 ? -9.646 11.463 18.674 1.00 91.50 251 LYS A C 1
ATOM 2065 O O . LYS A 1 251 ? -9.319 11.376 17.491 1.00 91.50 251 LYS A O 1
ATOM 2070 N N . ILE A 1 252 ? -10.712 12.167 19.061 1.00 93.62 252 ILE A N 1
ATOM 2071 C CA . ILE A 1 252 ? -11.576 12.921 18.136 1.00 93.62 252 ILE A CA 1
ATOM 2072 C C . ILE A 1 252 ? -10.797 14.042 17.435 1.00 93.62 252 ILE A C 1
ATOM 2074 O O . ILE A 1 252 ? -11.005 14.283 16.245 1.00 93.62 252 ILE A O 1
ATOM 2078 N N . ASN A 1 253 ? -9.891 14.722 18.138 1.00 93.25 253 ASN A N 1
ATOM 2079 C CA . ASN A 1 253 ? -9.086 15.811 17.591 1.00 93.25 253 ASN A CA 1
ATOM 2080 C C . ASN A 1 253 ? -8.175 15.333 16.461 1.00 93.25 253 ASN A C 1
ATOM 2082 O O . ASN A 1 253 ? -8.071 16.029 15.451 1.00 93.25 253 ASN A O 1
ATOM 2086 N N . HIS A 1 254 ? -7.580 14.146 16.585 1.00 91.12 254 HIS A N 1
ATOM 2087 C CA . HIS A 1 254 ? -6.806 13.532 15.508 1.00 91.12 254 HIS A CA 1
ATOM 2088 C C . HIS A 1 254 ? -7.659 13.309 14.252 1.00 91.12 254 HIS A C 1
ATOM 2090 O O . HIS A 1 254 ? -7.358 13.855 13.190 1.00 91.12 254 HIS A O 1
ATOM 2096 N N . PHE A 1 255 ? -8.813 12.646 14.372 1.00 93.69 255 PHE A N 1
ATOM 2097 C CA . PHE A 1 255 ? -9.726 12.481 13.232 1.00 93.69 255 PHE A CA 1
ATOM 2098 C C . PHE A 1 255 ? -10.246 13.818 12.678 1.00 93.69 255 PHE A C 1
ATOM 2100 O O . PHE A 1 255 ? -10.416 13.985 11.470 1.00 93.69 255 PHE A O 1
ATOM 2107 N N . THR A 1 256 ? -10.458 14.811 13.542 1.00 92.75 256 THR A N 1
ATOM 2108 C CA . THR A 1 256 ? -10.893 16.153 13.134 1.00 92.75 256 THR A CA 1
ATOM 2109 C C . THR A 1 256 ? -9.821 16.856 12.308 1.00 92.75 256 THR A C 1
ATOM 2111 O O . THR A 1 256 ? -10.138 17.478 11.292 1.00 92.75 256 THR A O 1
ATOM 2114 N N . ARG A 1 257 ? -8.550 16.764 12.715 1.00 90.50 257 ARG A N 1
ATOM 2115 C CA . ARG A 1 257 ? -7.415 17.287 11.944 1.00 90.50 257 ARG A CA 1
ATOM 2116 C C . ARG A 1 257 ? -7.267 16.547 10.621 1.00 90.50 257 ARG A C 1
ATOM 2118 O O . ARG A 1 257 ? -7.109 17.210 9.601 1.00 90.50 257 ARG A O 1
ATOM 2125 N N . ALA A 1 258 ? -7.432 15.223 10.620 1.00 89.62 258 ALA A N 1
ATOM 2126 C CA . ALA A 1 258 ? -7.445 14.419 9.402 1.00 89.62 258 ALA A CA 1
ATOM 2127 C C . ALA A 1 258 ? -8.470 14.942 8.384 1.00 89.62 258 ALA A C 1
ATOM 2129 O O . ALA A 1 258 ? -8.128 15.230 7.239 1.00 89.62 258 ALA A O 1
ATOM 2130 N N . CYS A 1 259 ? -9.711 15.171 8.827 1.00 89.88 259 CYS A N 1
ATOM 2131 C CA . CYS A 1 259 ? -10.758 15.747 7.982 1.00 89.88 259 CYS A CA 1
ATOM 2132 C C . CYS A 1 259 ? -10.376 17.143 7.470 1.00 89.88 259 CYS A C 1
ATOM 2134 O O . CYS A 1 259 ? -10.507 17.417 6.280 1.00 89.88 259 CYS A O 1
ATOM 2136 N N . LYS A 1 260 ? -9.892 18.028 8.354 1.00 89.12 260 LYS A N 1
ATOM 2137 C CA . LYS A 1 260 ? -9.529 19.409 7.993 1.00 89.12 260 LYS A CA 1
ATOM 2138 C C . LYS A 1 260 ? -8.455 19.449 6.912 1.00 89.12 260 LYS A C 1
ATOM 2140 O O . LYS A 1 260 ? -8.648 20.118 5.905 1.00 89.12 260 LYS A O 1
ATOM 2145 N N . TYR A 1 261 ? -7.354 18.728 7.106 1.00 86.44 261 TYR A N 1
ATOM 2146 C CA . TYR A 1 261 ? -6.260 18.719 6.138 1.00 86.44 261 TYR A CA 1
ATOM 2147 C C . TYR A 1 261 ? -6.643 18.015 4.835 1.00 86.44 261 TYR A C 1
ATOM 2149 O O . TYR A 1 261 ? -6.220 18.440 3.765 1.00 86.44 261 TYR A O 1
ATOM 2157 N N . SER A 1 262 ? -7.507 17.000 4.903 1.00 86.19 262 SER A N 1
ATOM 2158 C CA . SER A 1 262 ? -8.024 16.329 3.714 1.00 86.19 262 SER A CA 1
ATOM 2159 C C . SER A 1 262 ? -8.871 17.255 2.839 1.00 86.19 262 SER A C 1
ATOM 2161 O O . SER A 1 262 ? -8.730 17.245 1.619 1.00 86.19 262 SER A O 1
ATOM 2163 N N . ILE A 1 263 ? -9.733 18.074 3.447 1.00 83.38 263 ILE A N 1
ATOM 2164 C CA . ILE A 1 263 ? -10.583 19.026 2.718 1.00 83.38 263 ILE A CA 1
ATOM 2165 C C . ILE A 1 263 ? -9.737 20.093 2.011 1.00 83.38 263 ILE A C 1
ATOM 2167 O O . ILE A 1 263 ? -10.093 20.506 0.920 1.00 83.38 263 ILE A O 1
ATOM 2171 N N . VAL A 1 264 ? -8.589 20.489 2.575 1.00 79.69 264 VAL A N 1
ATOM 2172 C CA . VAL A 1 264 ? -7.657 21.433 1.924 1.00 79.69 264 VAL A CA 1
ATOM 2173 C C . VAL A 1 264 ? -7.060 20.862 0.627 1.00 79.69 264 VAL A C 1
ATOM 2175 O O . VAL A 1 264 ? -6.651 21.625 -0.240 1.00 79.69 264 VAL A O 1
ATOM 2178 N N . THR A 1 265 ? -6.992 19.534 0.484 1.00 69.31 265 THR A N 1
ATOM 2179 C CA . THR A 1 265 ? -6.356 18.874 -0.674 1.00 69.31 265 THR A CA 1
ATOM 2180 C C . THR A 1 265 ? -7.287 18.477 -1.805 1.00 69.31 265 THR A C 1
ATOM 2182 O O . THR A 1 265 ? -6.807 18.102 -2.870 1.00 69.31 265 THR A O 1
ATOM 2185 N N . VAL A 1 266 ? -8.594 18.512 -1.573 1.00 65.25 266 VAL A N 1
ATOM 2186 C CA . VAL A 1 266 ? -9.602 18.147 -2.568 1.00 65.25 266 VAL A CA 1
ATOM 2187 C C . VAL A 1 266 ? -10.267 19.440 -3.020 1.00 65.25 266 VAL A C 1
ATOM 2189 O O . VAL A 1 266 ? -10.610 20.257 -2.168 1.00 65.25 266 VAL A O 1
ATOM 2192 N N . ASP A 1 267 ? -10.427 19.637 -4.333 1.00 58.72 267 ASP A N 1
ATOM 2193 C CA . ASP A 1 267 ? -11.154 20.796 -4.865 1.00 58.72 267 ASP A CA 1
ATOM 2194 C C . ASP A 1 267 ? -12.491 20.939 -4.134 1.00 58.72 267 ASP A C 1
ATOM 2196 O O . ASP A 1 267 ? -13.216 19.957 -3.951 1.00 58.72 267 ASP A O 1
ATOM 2200 N N . SER A 1 268 ? -12.807 22.163 -3.706 1.00 52.34 268 SER A N 1
ATOM 2201 C CA . SER A 1 268 ? -13.954 22.484 -2.844 1.00 52.34 268 SER A CA 1
ATOM 2202 C C . SER A 1 268 ? -15.302 22.002 -3.385 1.00 52.34 268 SER A C 1
ATOM 2204 O O . SER A 1 268 ? -16.245 21.843 -2.611 1.00 52.34 268 SER A O 1
ATOM 2206 N N . ASP A 1 269 ? -15.372 21.743 -4.690 1.00 51.47 269 ASP A N 1
ATOM 2207 C CA . ASP A 1 269 ? -16.579 21.341 -5.411 1.00 51.47 269 ASP A CA 1
ATOM 2208 C C . ASP A 1 269 ? -16.715 19.811 -5.548 1.00 51.47 269 ASP A C 1
ATOM 2210 O O . ASP A 1 269 ? -17.766 19.301 -5.946 1.00 51.47 269 ASP A O 1
ATOM 2214 N N . SER A 1 270 ? -15.678 19.049 -5.183 1.00 55.88 270 SER A N 1
ATOM 2215 C CA . SER A 1 270 ? -15.706 17.589 -5.224 1.00 55.88 270 SER A CA 1
ATOM 2216 C C . SER A 1 270 ? -16.267 17.005 -3.926 1.00 55.88 270 SER A C 1
ATOM 2218 O O . SER A 1 270 ? -15.662 17.054 -2.853 1.00 55.88 270 SER A O 1
ATOM 2220 N N . HIS A 1 271 ? -17.435 16.373 -4.042 1.00 56.88 271 HIS A N 1
ATOM 2221 C CA . HIS A 1 271 ? -18.090 15.645 -2.955 1.00 56.88 271 HIS A CA 1
ATOM 2222 C C . HIS A 1 271 ? -17.411 14.286 -2.670 1.00 56.88 271 HIS A C 1
ATOM 2224 O O . HIS A 1 271 ? -17.740 13.614 -1.694 1.00 56.88 271 HIS A O 1
ATOM 2230 N N . SER A 1 272 ? -16.412 13.880 -3.468 1.00 66.06 272 SER A N 1
ATOM 2231 C CA . SER A 1 272 ? -15.782 12.555 -3.414 1.00 66.06 272 SER A CA 1
ATOM 2232 C C . SER A 1 272 ? -14.561 12.485 -2.484 1.00 66.06 272 SER A C 1
ATOM 2234 O O . SER A 1 272 ? -13.523 11.918 -2.839 1.00 66.06 272 SER A O 1
ATOM 2236 N N . ASN A 1 273 ? -14.653 13.042 -1.274 1.00 78.00 273 ASN A N 1
ATOM 2237 C CA . ASN A 1 273 ? -13.559 12.978 -0.303 1.00 78.00 273 ASN A CA 1
ATOM 2238 C C . ASN A 1 273 ? -13.708 11.782 0.656 1.00 78.00 273 ASN A C 1
ATOM 2240 O O . ASN A 1 273 ? -14.270 11.886 1.750 1.00 78.00 273 ASN A O 1
ATOM 2244 N N . ARG A 1 274 ? -13.142 10.632 0.265 1.00 79.06 274 ARG A N 1
ATOM 2245 C CA . ARG A 1 274 ? -13.187 9.391 1.064 1.00 79.06 274 ARG A CA 1
ATOM 2246 C C . ARG A 1 274 ? -12.489 9.502 2.420 1.00 79.06 274 ARG A C 1
ATOM 2248 O O . ARG A 1 274 ? -12.913 8.841 3.365 1.00 79.06 274 ARG A O 1
ATOM 2255 N N . LEU A 1 275 ? -11.432 10.307 2.527 1.00 83.06 275 LEU A N 1
ATOM 2256 C CA . LEU A 1 275 ? -10.679 10.448 3.774 1.00 83.06 275 LEU A CA 1
ATOM 2257 C C . LEU A 1 275 ? -11.466 11.287 4.791 1.00 83.06 275 LEU A C 1
ATOM 2259 O O . LEU A 1 275 ? -11.559 10.902 5.955 1.00 83.06 275 LEU A O 1
ATOM 2263 N N . ALA A 1 276 ? -12.112 12.368 4.341 1.00 85.94 276 ALA A N 1
ATOM 2264 C CA . ALA A 1 276 ? -13.052 13.130 5.162 1.00 85.94 276 ALA A CA 1
ATOM 2265 C C . ALA A 1 276 ? -14.282 12.293 5.550 1.00 85.94 276 ALA A C 1
ATOM 2267 O O . ALA A 1 276 ? -14.677 12.304 6.715 1.00 85.94 276 ALA A O 1
ATOM 2268 N N . MET A 1 277 ? -14.846 11.517 4.614 1.00 88.06 277 MET A N 1
ATOM 2269 C CA . MET A 1 277 ? -15.945 10.586 4.896 1.00 88.06 277 MET A CA 1
ATOM 2270 C C . MET A 1 277 ? -15.575 9.611 6.022 1.00 88.06 277 MET A C 1
ATOM 2272 O O . MET A 1 277 ? -16.298 9.509 7.012 1.00 88.06 277 MET A O 1
ATOM 2276 N N . LEU A 1 278 ? -14.435 8.923 5.898 1.00 89.00 278 LEU A N 1
ATOM 2277 C CA . LEU A 1 278 ? -13.960 7.982 6.911 1.00 89.00 278 LEU A CA 1
ATOM 2278 C C . LEU A 1 278 ? -13.695 8.686 8.250 1.00 89.00 278 LEU A C 1
ATOM 2280 O O . LEU A 1 278 ? -14.054 8.165 9.301 1.00 89.00 278 LEU A O 1
ATOM 2284 N N . GLY A 1 279 ? -13.122 9.890 8.224 1.00 91.50 279 GLY A N 1
ATOM 2285 C CA . GLY A 1 279 ? -12.794 10.621 9.445 1.00 91.50 279 GLY A CA 1
ATOM 2286 C C . GLY A 1 279 ? -14.051 11.035 10.208 1.00 91.50 279 GLY A C 1
ATOM 2287 O O . GLY A 1 279 ? -14.133 10.828 11.416 1.00 91.50 279 GLY A O 1
ATOM 2288 N N . TYR A 1 280 ? -15.074 11.538 9.508 1.00 93.44 280 TYR A N 1
ATOM 2289 C CA . TYR A 1 280 ? -16.364 11.857 10.123 1.00 93.44 280 TYR A CA 1
ATOM 2290 C C . TYR A 1 280 ? -17.110 10.616 10.618 1.00 93.44 280 TYR A C 1
ATOM 2292 O O . TYR A 1 280 ? -17.738 10.683 11.675 1.00 93.44 280 TYR A O 1
ATOM 2300 N N . TRP A 1 281 ? -17.004 9.487 9.914 1.00 93.56 281 TRP A N 1
ATOM 2301 C CA . TRP A 1 281 ? -17.537 8.206 10.382 1.00 93.56 281 TRP A CA 1
ATOM 2302 C C . TRP A 1 281 ? -16.913 7.779 11.716 1.00 93.56 281 TRP A C 1
ATOM 2304 O O . TRP A 1 281 ? -17.637 7.425 12.647 1.00 93.56 281 TRP A O 1
ATOM 2314 N N . GLU A 1 282 ? -15.588 7.866 11.855 1.00 94.81 282 GLU A N 1
ATOM 2315 C CA . GLU A 1 282 ? -14.915 7.500 13.106 1.00 94.81 282 GLU A CA 1
ATOM 2316 C C . GLU A 1 282 ? -15.218 8.467 14.251 1.00 94.81 282 GLU A C 1
ATOM 2318 O O . GLU A 1 282 ? -15.466 8.024 15.374 1.00 94.81 282 GLU A O 1
ATOM 2323 N N . ILE A 1 283 ? -15.275 9.777 13.980 1.00 95.56 283 ILE A N 1
ATOM 2324 C CA . ILE A 1 283 ? -15.708 10.762 14.983 1.00 95.56 283 ILE A CA 1
ATOM 2325 C C . ILE A 1 283 ? -17.116 10.413 15.468 1.00 95.56 283 ILE A C 1
ATOM 2327 O O . ILE A 1 283 ? -17.348 10.331 16.674 1.00 95.56 283 ILE A O 1
ATOM 2331 N N . TRP A 1 284 ? -18.043 10.153 14.542 1.00 95.50 284 TRP A N 1
ATOM 2332 C CA . TRP A 1 284 ? -19.409 9.776 14.886 1.00 95.50 284 TRP A CA 1
ATOM 2333 C C . TRP A 1 284 ? -19.453 8.481 15.702 1.00 95.50 284 TRP A C 1
ATOM 2335 O O . TRP A 1 284 ? -20.123 8.447 16.729 1.00 95.50 284 TRP A O 1
ATOM 2345 N N . ASN A 1 285 ? -18.701 7.445 15.318 1.00 94.31 285 ASN A N 1
ATOM 2346 C CA . ASN A 1 285 ? -18.626 6.191 16.073 1.00 94.31 285 ASN A CA 1
ATOM 2347 C C . ASN A 1 285 ? -18.156 6.414 17.512 1.00 94.31 285 ASN A C 1
ATOM 2349 O O . ASN A 1 285 ? -18.733 5.851 18.444 1.00 94.31 285 ASN A O 1
ATOM 2353 N N . VAL A 1 286 ? -17.105 7.217 17.699 1.00 93.19 286 VAL A N 1
ATOM 2354 C CA . VAL A 1 286 ? -16.565 7.529 19.026 1.00 93.19 286 VAL A CA 1
ATOM 2355 C C . VAL A 1 286 ? -17.586 8.317 19.846 1.00 93.19 286 VAL A C 1
ATOM 2357 O O . VAL A 1 286 ? -17.852 7.946 20.989 1.00 93.19 286 VAL A O 1
ATOM 2360 N N . MET A 1 287 ? -18.201 9.353 19.273 1.00 94.12 287 MET A N 1
ATOM 2361 C CA . MET A 1 287 ? -19.193 10.171 19.977 1.00 94.12 287 MET A CA 1
ATOM 2362 C C . MET A 1 287 ? -20.468 9.388 20.304 1.00 94.12 287 MET A C 1
ATOM 2364 O O . MET A 1 287 ? -20.979 9.487 21.412 1.00 94.12 287 MET A O 1
ATOM 2368 N N . ASN A 1 288 ? -20.965 8.567 19.377 1.00 91.94 288 ASN A N 1
ATOM 2369 C CA . ASN A 1 288 ? -22.196 7.798 19.549 1.00 91.94 288 ASN A CA 1
ATOM 2370 C C . ASN A 1 288 ? -22.037 6.668 20.583 1.00 91.94 288 ASN A C 1
ATOM 2372 O O . ASN A 1 288 ? -22.949 6.415 21.372 1.00 91.94 288 ASN A O 1
ATOM 2376 N N . LYS A 1 289 ? -20.860 6.025 20.645 1.00 93.19 289 LYS A N 1
ATOM 2377 C CA . LYS A 1 289 ? -20.525 5.078 21.727 1.00 93.19 289 LYS A CA 1
ATOM 2378 C C . LYS A 1 289 ? -20.499 5.751 23.103 1.00 93.19 289 LYS A C 1
ATOM 2380 O O . LYS A 1 289 ? -20.854 5.111 24.084 1.00 93.19 289 LYS A O 1
ATOM 2385 N N . ASN A 1 290 ? -20.142 7.034 23.151 1.00 91.81 290 ASN A N 1
ATOM 2386 C CA . ASN A 1 290 ? -20.023 7.841 24.367 1.00 91.81 290 ASN A CA 1
ATOM 2387 C C . ASN A 1 290 ? -21.102 8.936 24.441 1.00 91.81 290 ASN A C 1
ATOM 2389 O O . ASN A 1 290 ? -20.845 10.048 24.896 1.00 91.81 290 ASN A O 1
ATOM 2393 N N . LYS A 1 291 ? -22.319 8.646 23.962 1.00 90.19 291 LYS A N 1
ATOM 2394 C CA . LYS A 1 291 ? -23.412 9.627 23.796 1.00 90.19 291 LYS A CA 1
ATOM 2395 C C . LYS A 1 291 ? -23.831 10.361 25.076 1.00 90.19 291 LYS A C 1
ATOM 2397 O O . LYS A 1 291 ? -24.468 11.399 25.007 1.00 90.19 291 LYS A O 1
ATOM 2402 N N . ASN A 1 292 ? -23.497 9.823 26.245 1.00 90.75 292 ASN A N 1
ATOM 2403 C CA . ASN A 1 292 ? -23.702 10.462 27.545 1.00 90.75 292 ASN A CA 1
ATOM 2404 C C . ASN A 1 292 ? -22.750 11.645 27.792 1.00 90.75 292 ASN A C 1
ATOM 2406 O O . ASN A 1 292 ? -23.040 12.478 28.644 1.00 90.75 292 ASN A O 1
ATOM 2410 N N . LEU A 1 293 ? -21.630 11.713 27.069 1.00 89.94 293 LEU A N 1
ATOM 2411 C CA . LEU A 1 293 ? -20.617 12.763 27.192 1.00 89.94 293 LEU A CA 1
ATOM 2412 C C . LEU A 1 293 ? -20.784 13.884 26.154 1.00 89.94 293 LEU A C 1
ATOM 2414 O O . LEU A 1 293 ? -20.121 14.913 26.264 1.00 89.94 293 LEU A O 1
ATOM 2418 N N . PHE A 1 294 ? -21.659 13.708 25.156 1.00 90.50 294 PHE A N 1
ATOM 2419 C CA . PHE A 1 294 ? -21.825 14.640 24.039 1.00 90.50 294 PHE A CA 1
ATOM 2420 C C . PHE A 1 294 ? -23.295 15.030 23.831 1.00 90.50 294 PHE A C 1
ATOM 2422 O O . PHE A 1 294 ? -24.161 14.157 23.845 1.00 90.50 294 PHE A O 1
ATOM 2429 N N . PRO A 1 295 ? -23.605 16.312 23.561 1.00 92.00 295 PRO A N 1
ATOM 2430 C CA . PRO A 1 295 ? -24.949 16.721 23.162 1.00 92.00 295 PRO A CA 1
ATOM 2431 C C . PRO A 1 295 ? -25.378 16.057 21.846 1.00 92.00 295 PRO A C 1
ATOM 2433 O O . PRO A 1 295 ? -24.603 16.039 20.885 1.00 92.00 295 PRO A O 1
ATOM 2436 N N . SER A 1 296 ? -26.629 15.589 21.766 1.00 90.06 296 SER A N 1
ATOM 2437 C CA . SER A 1 296 ? -27.178 14.926 20.570 1.00 90.06 296 SER A CA 1
ATOM 2438 C C . SER A 1 296 ? -27.013 15.761 19.296 1.00 90.06 296 SER A C 1
ATOM 2440 O O . SER A 1 296 ? -26.612 15.231 18.265 1.00 90.06 296 SER A O 1
ATOM 2442 N N . GLU A 1 297 ? -27.203 17.080 19.388 1.00 93.38 297 GLU A N 1
ATOM 2443 C CA . GLU A 1 297 ? -27.029 18.015 18.266 1.00 93.38 297 GLU A CA 1
ATOM 2444 C C . GLU A 1 297 ? -25.613 17.972 17.666 1.00 93.38 297 GLU A C 1
ATOM 2446 O O . GLU A 1 297 ? -25.431 18.098 16.454 1.00 93.38 297 GLU A O 1
ATOM 2451 N N . GLN A 1 298 ? -24.581 17.771 18.495 1.00 89.56 298 GLN A N 1
ATOM 2452 C CA . GLN A 1 298 ? -23.205 17.666 18.007 1.00 89.56 298 GLN A CA 1
ATOM 2453 C C . GLN A 1 298 ? -22.976 16.345 17.269 1.00 89.56 298 GLN A C 1
ATOM 2455 O O . GLN A 1 298 ? -22.318 16.335 16.228 1.00 89.56 298 GLN A O 1
ATOM 2460 N N . ILE A 1 299 ? -23.547 15.247 17.773 1.00 90.62 299 ILE A N 1
ATOM 2461 C CA . ILE A 1 299 ? -23.477 13.923 17.138 1.00 90.62 299 ILE A CA 1
ATOM 2462 C C . ILE A 1 299 ? -24.176 13.961 15.773 1.00 90.62 299 ILE A C 1
ATOM 2464 O O . ILE A 1 299 ? -23.614 13.509 14.773 1.00 90.62 299 ILE A O 1
ATOM 2468 N N . GLU A 1 300 ? -25.367 14.558 15.711 1.00 90.12 300 GLU A N 1
ATOM 2469 C CA . GLU A 1 300 ? -26.139 14.732 14.476 1.00 90.12 300 GLU A CA 1
ATOM 2470 C C . GLU A 1 300 ? -25.411 15.617 13.463 1.00 90.12 300 GLU A C 1
ATOM 2472 O O . GLU A 1 300 ? -25.379 15.304 12.273 1.00 90.12 300 GLU A O 1
ATOM 2477 N N . LYS A 1 301 ? -24.740 16.681 13.916 1.00 91.31 301 LYS A N 1
ATOM 2478 C CA . LYS A 1 301 ? -23.927 17.534 13.040 1.00 91.31 301 LYS A CA 1
ATOM 2479 C C . LYS A 1 301 ? -22.770 16.770 12.394 1.00 91.31 301 LYS A C 1
ATOM 2481 O O . LYS A 1 301 ? -22.487 16.974 11.213 1.00 91.31 301 LYS A O 1
ATOM 2486 N N . VAL A 1 302 ? -22.091 15.898 13.142 1.00 91.31 302 VAL A N 1
ATOM 2487 C CA . VAL A 1 302 ? -21.030 15.036 12.592 1.00 91.31 302 VAL A CA 1
ATOM 2488 C C . VAL A 1 302 ? -21.617 14.024 11.609 1.00 91.31 302 VAL A C 1
ATOM 2490 O O . VAL A 1 302 ? -21.068 13.845 10.522 1.00 91.31 302 VAL A O 1
ATOM 2493 N N . TRP A 1 303 ? -22.765 13.428 11.939 1.00 90.06 303 TRP A N 1
ATOM 2494 C CA . TRP A 1 303 ? -23.479 12.522 11.041 1.00 90.06 303 TRP A CA 1
ATOM 2495 C C . TRP A 1 303 ? -23.895 13.192 9.726 1.00 90.06 303 TRP A C 1
ATOM 2497 O O . TRP A 1 303 ? -23.738 12.608 8.653 1.00 90.06 303 TRP A O 1
ATOM 2507 N N . GLY A 1 304 ? -24.371 14.438 9.785 1.00 86.94 304 GLY A N 1
ATOM 2508 C CA . GLY A 1 304 ? -24.710 15.231 8.605 1.00 86.94 304 GLY A CA 1
ATOM 2509 C C . GLY A 1 304 ? -23.501 15.459 7.696 1.00 86.94 304 GLY A C 1
ATOM 2510 O O . GLY A 1 304 ? -23.607 15.307 6.482 1.00 86.94 304 GLY A O 1
ATOM 2511 N N . LYS A 1 305 ? -22.323 15.730 8.274 1.00 88.19 305 LYS A N 1
ATOM 2512 C CA . LYS A 1 305 ? -21.074 15.844 7.505 1.00 88.19 305 LYS A CA 1
ATOM 2513 C C . LYS A 1 305 ? -20.638 14.521 6.885 1.00 88.19 305 LYS A C 1
ATOM 2515 O O . LYS A 1 305 ? -20.255 14.513 5.723 1.00 88.19 305 LYS A O 1
ATOM 2520 N N . TYR A 1 306 ? -20.721 13.414 7.622 1.00 88.38 306 TYR A N 1
ATOM 2521 C CA . TYR A 1 306 ? -20.488 12.085 7.051 1.00 88.38 306 TYR A CA 1
ATOM 2522 C C . TYR A 1 306 ? -21.423 11.831 5.859 1.00 88.38 306 TYR A C 1
ATOM 2524 O O . TYR A 1 306 ? -20.957 11.485 4.778 1.00 88.38 306 TYR A O 1
ATOM 2532 N N . SER A 1 307 ? -22.721 12.082 6.039 1.00 84.38 307 SER A N 1
ATOM 2533 C CA . SER A 1 307 ? -23.752 11.862 5.018 1.00 84.38 307 SER A CA 1
ATOM 2534 C C . SER A 1 307 ? -23.525 12.709 3.764 1.00 84.38 307 SER A C 1
ATOM 2536 O O . SER A 1 307 ? -23.742 12.219 2.662 1.00 84.38 307 SER A O 1
ATOM 2538 N N . TYR A 1 308 ? -23.039 13.945 3.920 1.00 82.31 308 TYR A N 1
ATOM 2539 C CA . TYR A 1 308 ? -22.669 14.823 2.806 1.00 82.31 308 TYR A CA 1
ATOM 2540 C C . TYR A 1 308 ? -21.570 14.224 1.918 1.00 82.31 308 TYR A C 1
ATOM 2542 O O . TYR A 1 308 ? -21.678 14.277 0.700 1.00 82.31 308 TYR A O 1
ATOM 2550 N N . PHE A 1 309 ? -20.534 13.623 2.511 1.00 77.62 309 PHE A N 1
ATOM 2551 C CA . PHE A 1 309 ? -19.474 12.959 1.740 1.00 77.62 309 PHE A CA 1
ATOM 2552 C C . PHE A 1 309 ? -19.856 11.538 1.293 1.00 77.62 309 PHE A C 1
ATOM 2554 O O . PHE A 1 309 ? -19.241 10.998 0.376 1.00 77.62 309 PHE A O 1
ATOM 2561 N N . ALA A 1 310 ? -20.848 10.916 1.939 1.00 72.25 310 ALA A N 1
ATOM 2562 C CA . ALA A 1 310 ? -21.280 9.552 1.646 1.00 72.25 310 ALA A CA 1
ATOM 2563 C C . ALA A 1 310 ? -22.371 9.454 0.559 1.00 72.25 310 ALA A C 1
ATOM 2565 O O . ALA A 1 310 ? -22.544 8.380 -0.020 1.00 72.25 310 ALA A O 1
ATOM 2566 N N . SER A 1 311 ? -23.102 10.539 0.278 1.00 64.19 311 SER A N 1
ATOM 2567 C CA . SER A 1 311 ? -24.314 10.563 -0.561 1.00 64.19 311 SER A CA 1
ATOM 2568 C C . SER A 1 311 ? -24.110 10.168 -2.030 1.00 64.19 311 SER A C 1
ATOM 2570 O O . SER A 1 311 ? -25.066 9.724 -2.658 1.00 64.19 311 SER A O 1
ATOM 2572 N N . GLU A 1 312 ? -22.887 10.232 -2.565 1.00 54.03 312 GLU A N 1
ATOM 2573 C CA . GLU A 1 312 ? -22.551 9.677 -3.890 1.00 54.03 312 GLU A CA 1
ATOM 2574 C C . GLU A 1 312 ? -21.698 8.401 -3.827 1.00 54.03 312 GLU A C 1
ATOM 2576 O O . GLU A 1 312 ? -21.506 7.714 -4.834 1.00 54.03 312 GLU A O 1
ATOM 2581 N N . SER A 1 313 ? -21.245 7.994 -2.638 1.00 45.50 313 SER A N 1
ATOM 2582 C CA . SER A 1 313 ? -20.644 6.676 -2.444 1.00 45.50 313 SER A CA 1
ATOM 2583 C C . SER A 1 313 ? -21.724 5.601 -2.273 1.00 45.50 313 SER A C 1
ATOM 2585 O O . SER A 1 313 ? -21.894 5.049 -1.188 1.00 45.50 313 SER A O 1
ATOM 2587 N N . SER A 1 314 ? -22.381 5.263 -3.398 1.00 36.78 314 SER A N 1
ATOM 2588 C CA . SER A 1 314 ? -22.877 3.921 -3.782 1.00 36.78 314 SER A CA 1
ATOM 2589 C C . SER A 1 314 ? -24.400 3.729 -3.908 1.00 36.78 314 SER A C 1
ATOM 2591 O O . SER A 1 314 ? -25.158 4.208 -3.069 1.00 36.78 314 SER A O 1
ATOM 2593 N N . PRO A 1 315 ? -24.868 2.838 -4.807 1.00 36.97 315 PRO A N 1
ATOM 2594 C CA . PRO A 1 315 ? -25.897 1.879 -4.443 1.00 36.97 315 PRO A CA 1
ATOM 2595 C C . PRO A 1 315 ? -25.221 0.654 -3.783 1.00 36.97 315 PRO A C 1
ATOM 2597 O O . PRO A 1 315 ? -24.776 -0.265 -4.467 1.00 36.97 315 PRO A O 1
ATOM 2600 N N . ASN A 1 316 ? -25.159 0.654 -2.442 1.00 28.86 316 ASN A N 1
ATOM 2601 C CA . ASN A 1 316 ? -24.577 -0.361 -1.536 1.00 28.86 316 ASN A CA 1
ATOM 2602 C C . ASN A 1 316 ? -23.036 -0.518 -1.462 1.00 28.86 316 ASN A C 1
ATOM 2604 O O . ASN A 1 316 ? -22.474 -1.401 -2.121 1.00 28.86 316 ASN A O 1
ATOM 2608 N N . PRO A 1 317 ? -22.356 0.101 -0.472 1.00 33.28 317 PRO A N 1
ATOM 2609 C CA . PRO A 1 317 ? -21.289 -0.618 0.201 1.00 33.28 317 PRO A CA 1
ATOM 2610 C C . PRO A 1 317 ? -22.002 -1.696 1.021 1.00 33.28 317 PRO A C 1
ATOM 2612 O O . PRO A 1 317 ? -22.630 -1.404 2.042 1.00 33.28 317 PRO A O 1
ATOM 2615 N N . LYS A 1 318 ? -21.997 -2.948 0.546 1.00 27.75 318 LYS A N 1
ATOM 2616 C CA . LYS A 1 318 ? -22.435 -4.078 1.372 1.00 27.75 318 LYS A CA 1
ATOM 2617 C C . LYS A 1 318 ? -21.737 -3.942 2.723 1.00 27.75 318 LYS A C 1
ATOM 2619 O O . LYS A 1 318 ? -20.515 -3.998 2.801 1.00 27.75 318 LYS A O 1
ATOM 2624 N N . ARG A 1 319 ? -22.541 -3.712 3.763 1.00 30.42 319 ARG A N 1
ATOM 2625 C CA . ARG A 1 319 ? -22.139 -3.717 5.167 1.00 30.42 319 ARG A CA 1
ATOM 2626 C C . ARG A 1 319 ? -21.145 -4.856 5.409 1.00 30.42 319 ARG A C 1
ATOM 2628 O O . ARG A 1 319 ? -21.558 -6.014 5.414 1.00 30.42 319 ARG A O 1
ATOM 2635 N N . VAL A 1 320 ? -19.894 -4.539 5.727 1.00 27.44 320 VAL A N 1
ATOM 2636 C CA . VAL A 1 320 ? -19.126 -5.418 6.611 1.00 27.44 320 VAL A CA 1
ATOM 2637 C C . VAL A 1 320 ? -19.704 -5.173 8.001 1.00 27.44 320 VAL A C 1
ATOM 2639 O O . VAL A 1 320 ? -19.320 -4.250 8.715 1.00 27.44 320 VAL A O 1
ATOM 2642 N N . LYS A 1 321 ? -20.753 -5.929 8.340 1.00 23.70 321 LYS A N 1
ATOM 2643 C CA . LYS A 1 321 ? -21.200 -6.045 9.726 1.00 23.70 321 LYS A CA 1
ATOM 2644 C C . LYS A 1 321 ? -20.116 -6.824 10.462 1.00 23.70 321 LYS A C 1
ATOM 2646 O O . LYS A 1 321 ? -19.961 -8.020 10.228 1.00 23.70 321 LYS A O 1
ATOM 2651 N N . PHE A 1 322 ? -19.404 -6.155 11.357 1.00 24.56 322 PHE A N 1
ATOM 2652 C CA . PHE A 1 322 ? -18.751 -6.842 12.460 1.00 24.56 322 PHE A CA 1
ATOM 2653 C C . PHE A 1 322 ? -19.855 -7.260 13.435 1.00 24.56 322 PHE A C 1
ATOM 2655 O O . PHE A 1 322 ? -20.363 -6.434 14.190 1.00 24.56 322 PHE A O 1
ATOM 2662 N N . ASN A 1 323 ? -20.283 -8.517 13.315 1.00 29.56 323 ASN A N 1
ATOM 2663 C CA . ASN A 1 323 ? -20.813 -9.268 14.448 1.00 29.56 323 ASN A CA 1
ATOM 2664 C C . ASN A 1 323 ? -19.639 -9.966 15.124 1.00 29.56 323 ASN A C 1
ATOM 2666 O O . ASN A 1 323 ? -18.841 -10.588 14.369 1.00 29.56 323 ASN A O 1
#

Radius of gyration: 24.24 Å; chains: 1; bounding box: 55×53×76 Å

Organism: Pichia kudriavzevii (NCBI:txid4909)

InterPro domains:
  IPR019440 Chromatid cohesion factor MAU2 [PF10345] (8-151)